Protein AF-0000000085013804 (afdb_homodimer)

Foldseek 3Di:
DFQFAAEEEDPAAVVQLVPPPDPVQSVFVVVVSNVCRGPVVVAAAADDDLLGQWGWHATDVRQKIWIWHQDPVRSHIYTYHMDGDDPPDCRHGVNVSSVVSVVVVVVD/DFQFAAEEEDPAAVVQLVPPPDPVQSVFVVVVRNVCRGPVVVAAAADDDLLGQWGWHATDVRQKIWIWHQDPVRSHIYTYHMDGADPPDCRHGVNVSSVVSVVVVVVD

Radius of gyration: 17.33 Å; Cα contacts (8 Å, |Δi|>4): 370; chains: 2; bounding box: 36×50×42 Å

Solvent-accessible surface area (backbone atoms only — not comparable to full-atom values): 11556 Å² total; per-residue (Å²): 127,81,64,76,31,47,62,35,29,31,63,60,16,50,53,37,47,67,65,49,78,52,63,67,56,43,51,45,45,52,54,54,55,59,55,42,25,55,53,47,85,77,44,58,43,77,41,61,79,91,47,49,80,25,29,38,31,72,31,68,91,65,46,26,37,42,32,29,32,75,40,71,93,68,44,29,35,39,32,55,33,39,33,43,69,36,88,93,40,78,74,8,36,65,51,47,50,47,53,49,54,52,48,56,58,64,73,96,126,82,64,75,31,46,60,35,28,30,63,62,16,52,51,38,48,66,65,49,76,53,64,66,59,45,51,45,43,53,53,55,54,59,56,42,26,55,52,47,88,78,44,58,42,79,41,60,79,92,45,49,78,25,30,37,32,72,31,68,92,63,45,27,36,41,31,30,31,75,40,72,93,68,43,29,36,40,31,56,35,38,31,44,67,36,90,94,40,77,76,9,36,66,50,47,49,46,53,50,55,51,47,54,58,65,71,95

Nearest PDB structures (foldseek):
  3g5o-assembly1_C  TM=9.171E-01  e=1.173E-05  Mycobacterium tuberculosis H37Rv
  4fxe-assembly1_E  TM=8.062E-01  e=1.203E-04  Escherichia coli K-12
  4fxi-assembly2_B  TM=7.558E-01  e=1.128E-04  Escherichia coli K-12
  5ja8-assembly4_G  TM=6.249E-01  e=2.296E-04  Vibrio cholerae O1 biovar El Tor str. N16961
  5ja8-assembly3_E  TM=5.999E-01  e=7.844E-04  Vibrio cholerae O1 biovar El Tor str. N16961

InterPro domains:
  IPR007712 Toxin-antitoxin system, RelE/ParE toxin family [PF05016] (7-85)
  IPR035093 Toxin-antitoxin system, RelE/ParE toxin domain superfamily [G3DSA:3.30.2310.20] (4-100)
  IPR035093 Toxin-antitoxin system, RelE/ParE toxin domain superfamily [SSF143011] (6-86)

Secondary structure (DSSP, 8-state):
--PBPEEEE-HHHHHHHHT---HHHHHHHHHHHHGGGB-GGGSSEE--GGGTT-EEEEETTTTEEEEEEEEGGGTEEEEEEEEE--TTSTT-HHHHHHHHHHHHHHH-/--PBPEEEE-HHHHHHHHT---HHHHHHHHHHHHGGGB-GGGSSEE--GGGTT-EEEEETTTTEEEEEEEEGGGTEEEEEEEEE--TTSTT-HHHHHHHHHHHHHHH-

Sequence (216 aa):
MSQVHRIEFTPKAVEMLEAVQDRRERELLLERIEALATDPELQGKALLGELRGHRSVRAVGQRYRIVYRVLRGEVLVLVIGVGRRQAGSKRDVYEQLERFCQVKFLRRMSQVHRIEFTPKAVEMLEAVQDRRERELLLERIEALATDPELQGKALLGELRGHRSVRAVGQRYRIVYRVLRGEVLVLVIGVGRRQAGSKRDVYEQLERFCQVKFLRR

Organism: Deinococcus geothermalis (strain DSM 11300 / CIP 105573 / AG-3a) (NCBI:txid319795)

Structure (mmCIF, N/CA/C/O backbone):
data_AF-0000000085013804-model_v1
#
loop_
_entity.id
_entity.type
_entity.pdbx_description
1 polymer 'Addiction module toxin, RelE/StbE family'
#
loop_
_atom_site.group_PDB
_atom_site.id
_atom_site.type_symbol
_atom_site.label_atom_id
_atom_site.label_alt_id
_atom_site.label_comp_id
_atom_site.label_asym_id
_atom_site.label_entity_id
_atom_site.label_seq_id
_atom_site.pdbx_PDB_ins_code
_atom_site.Cartn_x
_atom_site.Cartn_y
_atom_site.Cartn_z
_atom_site.occupancy
_atom_site.B_iso_or_equiv
_atom_site.auth_seq_id
_atom_site.auth_comp_id
_atom_site.auth_asym_id
_atom_site.auth_atom_id
_atom_site.pdbx_PDB_model_num
ATOM 1 N N . MET A 1 1 ? -14.82 -7.422 -22.297 1 49.59 1 MET A N 1
ATOM 2 C CA . MET A 1 1 ? -13.773 -6.422 -22.141 1 49.59 1 MET A CA 1
ATOM 3 C C . MET A 1 1 ? -13.203 -6.457 -20.719 1 49.59 1 MET A C 1
ATOM 5 O O . MET A 1 1 ? -13.945 -6.289 -19.75 1 49.59 1 MET A O 1
ATOM 9 N N . SER A 1 2 ? -12.078 -7.219 -20.516 1 66.19 2 SER A N 1
ATOM 10 C CA . SER A 1 2 ? -11.602 -7.531 -19.172 1 66.19 2 SER A CA 1
ATOM 11 C C . SER A 1 2 ? -11.375 -6.262 -18.359 1 66.19 2 SER A C 1
ATOM 13 O O . SER A 1 2 ? -10.844 -5.277 -18.859 1 66.19 2 SER A O 1
ATOM 15 N N . GLN A 1 3 ? -12.344 -5.938 -17.422 1 86.38 3 GLN A N 1
ATOM 16 C CA . GLN A 1 3 ? -12.32 -4.711 -16.625 1 86.38 3 GLN A CA 1
ATOM 17 C C . GLN A 1 3 ? -11 -4.574 -15.867 1 86.38 3 GLN A C 1
ATOM 19 O O . GLN A 1 3 ? -10.445 -5.566 -15.398 1 86.38 3 GLN A O 1
ATOM 24 N N . VAL A 1 4 ? -10.414 -3.4 -16.109 1 92.88 4 VAL A N 1
ATOM 25 C CA . VAL A 1 4 ? -9.172 -3.123 -15.383 1 92.88 4 VAL A CA 1
ATOM 26 C C . VAL A 1 4 ? -9.484 -2.805 -13.922 1 92.88 4 VAL A C 1
ATOM 28 O O . VAL A 1 4 ? -10.273 -1.902 -13.633 1 92.88 4 VAL A O 1
ATOM 31 N N . HIS A 1 5 ? -8.898 -3.611 -13.008 1 97.12 5 HIS A N 1
ATOM 32 C CA . HIS A 1 5 ? -9.117 -3.439 -11.578 1 97.12 5 HIS A CA 1
ATOM 33 C C . HIS A 1 5 ? -8.148 -2.424 -10.992 1 97.12 5 HIS A C 1
ATOM 35 O O . HIS A 1 5 ? -6.98 -2.365 -11.391 1 97.12 5 HIS A O 1
ATOM 41 N N . ARG A 1 6 ? -8.625 -1.611 -9.969 1 96.06 6 ARG A N 1
ATOM 42 C CA . ARG A 1 6 ? -7.719 -0.834 -9.125 1 96.06 6 ARG A CA 1
ATOM 43 C C . ARG A 1 6 ? -6.93 -1.741 -8.188 1 96.06 6 ARG A C 1
ATOM 45 O O . ARG A 1 6 ? -7.395 -2.826 -7.828 1 96.06 6 ARG A O 1
ATOM 52 N N . ILE A 1 7 ? -5.746 -1.236 -7.844 1 98 7 ILE A N 1
ATOM 53 C CA . ILE A 1 7 ? -4.91 -1.973 -6.902 1 98 7 ILE A CA 1
ATOM 54 C C . ILE A 1 7 ? -4.711 -1.145 -5.633 1 98 7 ILE A C 1
ATOM 56 O O . ILE A 1 7 ? -4.43 0.054 -5.707 1 98 7 ILE A O 1
ATOM 60 N N . GLU A 1 8 ? -4.926 -1.731 -4.473 1 98 8 GLU A N 1
ATOM 61 C CA . GLU A 1 8 ? -4.645 -1.121 -3.176 1 98 8 GLU A CA 1
ATOM 62 C C . GLU A 1 8 ? -3.926 -2.098 -2.25 1 98 8 GLU A C 1
ATOM 64 O O . GLU A 1 8 ? -3.9 -3.303 -2.51 1 98 8 GLU A O 1
ATOM 69 N N . PHE A 1 9 ? -3.275 -1.511 -1.262 1 98.25 9 PHE A N 1
ATOM 70 C CA . PHE A 1 9 ? -2.482 -2.303 -0.329 1 98.25 9 PHE A CA 1
ATOM 71 C C . PHE A 1 9 ? -2.965 -2.098 1.102 1 98.25 9 PHE A C 1
ATOM 73 O O . PHE A 1 9 ? -3.295 -0.978 1.497 1 98.25 9 PHE A O 1
ATOM 80 N N . THR A 1 10 ? -3.01 -3.197 1.871 1 97.12 10 THR A N 1
ATOM 81 C CA . THR A 1 10 ? -3.191 -3.068 3.312 1 97.12 10 THR A CA 1
ATOM 82 C C . THR A 1 10 ? -1.895 -2.629 3.984 1 97.12 10 THR A C 1
ATOM 84 O O . THR A 1 10 ? -0.814 -2.762 3.406 1 97.12 10 THR A O 1
ATOM 87 N N . PRO A 1 11 ? -2.031 -2.102 5.23 1 95.38 11 PRO A N 1
ATOM 88 C CA . PRO A 1 11 ? -0.815 -1.752 5.969 1 95.38 11 PRO A CA 1
ATOM 89 C C . PRO A 1 11 ? 0.128 -2.939 6.148 1 95.38 11 PRO A C 1
ATOM 91 O O . PRO A 1 11 ? 1.346 -2.789 6.027 1 95.38 11 PRO A O 1
ATOM 94 N N . LYS A 1 12 ? -0.423 -4.098 6.367 1 95.38 12 LYS A N 1
ATOM 95 C CA . LYS A 1 12 ? 0.393 -5.297 6.531 1 95.38 12 LYS A CA 1
ATOM 96 C C . LYS A 1 12 ? 1.165 -5.617 5.254 1 95.38 12 LYS A C 1
ATOM 98 O O . LYS A 1 12 ? 2.348 -5.961 5.309 1 95.38 12 LYS A O 1
ATOM 103 N N . ALA A 1 13 ? 0.493 -5.5 4.145 1 97.75 13 ALA A N 1
ATOM 104 C CA . ALA A 1 13 ? 1.156 -5.746 2.867 1 97.75 13 ALA A CA 1
ATOM 105 C C . ALA A 1 13 ? 2.322 -4.785 2.66 1 97.75 13 ALA A C 1
ATOM 107 O O . ALA A 1 13 ? 3.383 -5.18 2.17 1 97.75 13 ALA A O 1
ATOM 108 N N . VAL A 1 14 ? 2.119 -3.529 3.018 1 96.56 14 VAL A N 1
ATOM 109 C CA . VAL A 1 14 ? 3.158 -2.516 2.871 1 96.56 14 VAL A CA 1
ATOM 110 C C . VAL A 1 14 ? 4.34 -2.85 3.779 1 96.56 14 VAL A C 1
ATOM 112 O O . VAL A 1 14 ? 5.496 -2.787 3.354 1 96.56 14 VAL A O 1
ATOM 115 N N . GLU A 1 15 ? 4.043 -3.24 4.973 1 94.12 15 GLU A N 1
ATOM 116 C CA . GLU A 1 15 ? 5.078 -3.65 5.922 1 94.12 15 GLU A CA 1
ATOM 117 C C . GLU A 1 15 ? 5.898 -4.816 5.371 1 94.12 15 GLU A C 1
ATOM 119 O O . GLU A 1 15 ? 7.129 -4.797 5.434 1 94.12 15 GLU A O 1
ATOM 124 N N . MET A 1 16 ? 5.207 -5.793 4.898 1 95.88 16 MET A N 1
ATOM 125 C CA . MET A 1 16 ? 5.859 -6.984 4.367 1 95.88 16 MET A CA 1
ATOM 126 C C . MET A 1 16 ? 6.707 -6.645 3.145 1 95.88 16 MET A C 1
ATOM 128 O O . MET A 1 16 ? 7.801 -7.184 2.975 1 95.88 16 MET A O 1
ATOM 132 N N . LEU A 1 17 ? 6.188 -5.75 2.312 1 95.81 17 LEU A N 1
ATOM 133 C CA . LEU A 1 17 ? 6.926 -5.324 1.13 1 95.81 17 LEU A CA 1
ATOM 134 C C . LEU A 1 17 ? 8.195 -4.582 1.523 1 95.81 17 LEU A C 1
ATOM 136 O O . LEU A 1 17 ? 9.258 -4.801 0.934 1 95.81 17 LEU A O 1
ATOM 140 N N . GLU A 1 18 ? 8.102 -3.766 2.529 1 90.31 18 GLU A N 1
ATOM 141 C CA . GLU A 1 18 ? 9.234 -2.99 3.02 1 90.31 18 GLU A CA 1
ATOM 142 C C . GLU A 1 18 ? 10.312 -3.898 3.609 1 90.31 18 GLU A C 1
ATOM 144 O O . GLU A 1 18 ? 11.492 -3.551 3.609 1 90.31 18 GLU A O 1
ATOM 149 N N . ALA A 1 19 ? 9.883 -5.039 4.031 1 92.19 19 ALA A N 1
ATOM 150 C CA . ALA A 1 19 ? 10.812 -5.977 4.664 1 92.19 19 ALA A CA 1
ATOM 151 C C . ALA A 1 19 ? 11.688 -6.664 3.623 1 92.19 19 ALA A C 1
ATOM 153 O O . ALA A 1 19 ? 12.711 -7.27 3.963 1 92.19 19 ALA A O 1
ATOM 154 N N . VAL A 1 20 ? 11.305 -6.578 2.396 1 93.56 20 VAL A N 1
ATOM 155 C CA . VAL A 1 20 ? 12.133 -7.105 1.315 1 93.56 20 VAL A CA 1
ATOM 156 C C . VAL A 1 20 ? 13.305 -6.16 1.055 1 93.56 20 VAL A C 1
ATOM 158 O O . VAL A 1 20 ? 13.117 -5.066 0.511 1 93.56 20 VAL A O 1
ATOM 161 N N . GLN A 1 21 ? 14.477 -6.555 1.305 1 89.5 21 GLN A N 1
ATOM 162 C CA . GLN A 1 21 ? 15.648 -5.688 1.318 1 89.5 21 GLN A CA 1
ATOM 163 C C . GLN A 1 21 ? 16.219 -5.496 -0.089 1 89.5 21 GLN A C 1
ATOM 165 O O . GLN A 1 21 ? 16.766 -4.441 -0.407 1 89.5 21 GLN A O 1
ATOM 170 N N . ASP A 1 22 ? 16.078 -6.543 -0.868 1 93.56 22 ASP A N 1
ATOM 171 C CA . ASP A 1 22 ? 16.609 -6.473 -2.223 1 93.56 22 ASP A CA 1
ATOM 172 C C . ASP A 1 22 ? 15.75 -5.59 -3.113 1 93.56 22 ASP A C 1
ATOM 174 O O . ASP A 1 22 ? 14.578 -5.895 -3.352 1 93.56 22 ASP A O 1
ATOM 178 N N . ARG A 1 23 ? 16.297 -4.516 -3.604 1 90.56 23 ARG A N 1
ATOM 179 C CA . ARG A 1 23 ? 15.57 -3.525 -4.395 1 90.56 23 ARG A CA 1
ATOM 180 C C . ARG A 1 23 ? 15.008 -4.148 -5.668 1 90.56 23 ARG A C 1
ATOM 182 O O . ARG A 1 23 ? 13.875 -3.857 -6.062 1 90.56 23 ARG A O 1
ATOM 189 N N . ARG A 1 24 ? 15.781 -4.91 -6.289 1 94.5 24 ARG A N 1
ATOM 190 C CA . ARG A 1 24 ? 15.344 -5.547 -7.523 1 94.5 24 ARG A CA 1
ATOM 191 C C . ARG A 1 24 ? 14.164 -6.477 -7.27 1 94.5 24 ARG A C 1
ATOM 193 O O . ARG A 1 24 ? 13.211 -6.504 -8.055 1 94.5 24 ARG A O 1
ATOM 200 N N . GLU A 1 25 ? 14.227 -7.223 -6.254 1 96.62 25 GLU A N 1
ATOM 201 C CA . GLU A 1 25 ? 13.117 -8.109 -5.902 1 96.62 25 GLU A CA 1
ATOM 202 C C . GLU A 1 25 ? 11.852 -7.312 -5.621 1 96.62 25 GLU A C 1
ATOM 204 O O . GLU A 1 25 ? 10.758 -7.707 -6.035 1 96.62 25 GLU A O 1
ATOM 209 N N . ARG A 1 26 ? 11.992 -6.207 -4.938 1 94.81 26 ARG A N 1
ATOM 210 C CA . ARG A 1 26 ? 10.844 -5.352 -4.652 1 94.81 26 ARG A CA 1
ATOM 211 C C . ARG A 1 26 ? 10.227 -4.816 -5.938 1 94.81 26 ARG A C 1
ATOM 213 O O . ARG A 1 26 ? 9 -4.797 -6.082 1 94.81 26 ARG A O 1
ATOM 220 N N . GLU A 1 27 ? 11.07 -4.438 -6.816 1 93.94 27 GLU A N 1
ATOM 221 C CA . GLU A 1 27 ? 10.594 -3.922 -8.094 1 93.94 27 GLU A CA 1
ATOM 222 C C . GLU A 1 27 ? 9.828 -4.988 -8.875 1 93.94 27 GLU A C 1
ATOM 224 O O . GLU A 1 27 ? 8.766 -4.707 -9.438 1 93.94 27 GLU A O 1
ATOM 229 N N . LEU A 1 28 ? 10.352 -6.145 -8.883 1 96.56 28 LEU A N 1
ATOM 230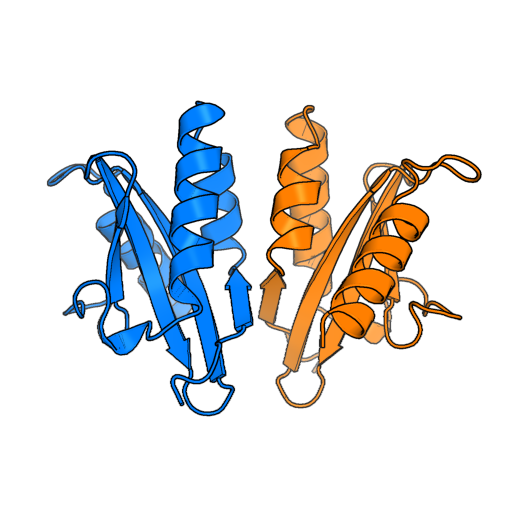 C CA . LEU A 1 28 ? 9.703 -7.254 -9.57 1 96.56 28 LEU A CA 1
ATOM 231 C C . LEU A 1 28 ? 8.367 -7.598 -8.906 1 96.56 28 LEU A C 1
ATOM 233 O O . LEU A 1 28 ? 7.41 -7.961 -9.594 1 96.56 28 LEU A O 1
ATOM 237 N N . LEU A 1 29 ? 8.344 -7.477 -7.594 1 97.69 29 LEU A N 1
ATOM 238 C CA . LEU A 1 29 ? 7.098 -7.695 -6.867 1 97.69 29 LEU A CA 1
ATOM 239 C C . LEU A 1 29 ? 6.047 -6.668 -7.273 1 97.69 29 LEU A C 1
ATOM 241 O O . LEU A 1 29 ? 4.902 -7.027 -7.566 1 97.69 29 LEU A O 1
ATOM 245 N N . LEU A 1 30 ? 6.434 -5.441 -7.31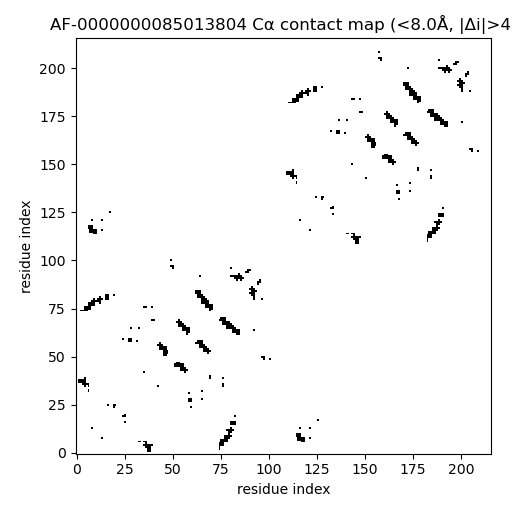2 1 96.38 30 LEU A N 1
ATOM 246 C CA . LEU A 1 30 ? 5.508 -4.367 -7.656 1 96.38 30 LEU A CA 1
ATOM 247 C C . LEU A 1 30 ? 5.012 -4.52 -9.094 1 96.38 30 LEU A C 1
ATOM 249 O O . LEU A 1 30 ? 3.826 -4.309 -9.367 1 96.38 30 LEU A O 1
ATOM 253 N N . GLU A 1 31 ? 5.895 -4.914 -9.984 1 96.81 31 GLU A N 1
ATOM 254 C CA . GLU A 1 31 ? 5.5 -5.172 -11.367 1 96.81 31 GLU A CA 1
ATOM 255 C C . GLU A 1 31 ? 4.469 -6.293 -11.453 1 96.81 31 GLU A C 1
ATOM 257 O O . GLU A 1 31 ? 3.475 -6.18 -12.172 1 96.81 31 GLU A O 1
ATOM 262 N N . ARG A 1 32 ? 4.73 -7.305 -10.727 1 98.06 32 ARG A N 1
ATOM 263 C CA . ARG A 1 32 ? 3.818 -8.445 -10.727 1 98.06 32 ARG A CA 1
ATOM 264 C C . ARG A 1 32 ? 2.465 -8.062 -10.141 1 98.06 32 ARG A C 1
ATOM 266 O O . ARG A 1 32 ? 1.427 -8.555 -10.586 1 98.06 32 ARG A O 1
ATOM 273 N N . ILE A 1 33 ? 2.471 -7.238 -9.117 1 98.44 33 ILE A N 1
ATOM 274 C CA . ILE A 1 33 ? 1.238 -6.766 -8.5 1 98.44 33 ILE A CA 1
ATOM 275 C C . ILE A 1 33 ? 0.439 -5.938 -9.5 1 98.44 33 ILE A C 1
ATOM 277 O O . ILE A 1 33 ? -0.779 -6.094 -9.617 1 98.44 33 ILE A O 1
ATOM 281 N N . GLU A 1 34 ? 1.103 -5.105 -10.242 1 96.81 34 GLU A N 1
ATOM 282 C CA . GLU A 1 34 ? 0.434 -4.285 -11.25 1 96.81 34 GLU A CA 1
ATOM 283 C C . GLU A 1 34 ? -0.245 -5.152 -12.305 1 96.81 34 GLU A C 1
ATOM 285 O O . GLU A 1 34 ? -1.305 -4.793 -12.828 1 96.81 34 GLU A O 1
ATOM 290 N N . ALA A 1 35 ? 0.294 -6.266 -12.578 1 97.69 35 ALA A N 1
ATOM 291 C CA . ALA A 1 35 ? -0.233 -7.18 -13.586 1 97.69 35 ALA A CA 1
ATOM 292 C C . ALA A 1 35 ? -1.54 -7.816 -13.125 1 97.69 35 ALA A C 1
ATOM 294 O O . ALA A 1 35 ? -2.273 -8.398 -13.922 1 97.69 35 ALA A O 1
ATOM 295 N N . LEU A 1 36 ? -1.832 -7.715 -11.852 1 98 36 LEU A N 1
ATOM 296 C CA . LEU A 1 36 ? -3.061 -8.289 -11.32 1 98 36 LEU A CA 1
ATOM 297 C C . LEU A 1 36 ? -4.27 -7.441 -11.703 1 98 36 LEU A C 1
ATOM 299 O O . LEU A 1 36 ? -5.414 -7.863 -11.516 1 98 36 LEU A O 1
ATOM 303 N N . ALA A 1 37 ? -3.984 -6.258 -12.234 1 97.62 37 ALA A N 1
ATOM 304 C CA . ALA A 1 37 ? -5.078 -5.355 -12.594 1 97.62 37 ALA A CA 1
ATOM 305 C C . ALA A 1 37 ? -5.965 -5.969 -13.672 1 97.62 37 ALA A C 1
ATOM 307 O O . ALA A 1 37 ? -7.152 -5.648 -13.758 1 97.62 37 ALA A O 1
ATOM 308 N N . THR A 1 38 ? -5.395 -6.867 -14.414 1 96.88 38 THR A N 1
ATOM 309 C CA . THR A 1 38 ? -6.133 -7.48 -15.508 1 96.88 38 THR A CA 1
ATOM 310 C C . THR A 1 38 ? -6.461 -8.938 -15.195 1 96.88 38 THR A C 1
ATOM 312 O O . THR A 1 38 ? -5.555 -9.758 -15.008 1 96.88 38 THR A O 1
ATOM 315 N N . ASP A 1 39 ? -7.746 -9.258 -15.07 1 96.5 39 ASP A N 1
ATOM 316 C CA . ASP A 1 39 ? -8.266 -10.602 -14.859 1 96.5 39 ASP A CA 1
ATOM 317 C C . ASP A 1 39 ? -7.641 -11.25 -13.633 1 96.5 39 ASP A C 1
ATOM 319 O O . ASP A 1 39 ? -7.113 -12.367 -13.703 1 96.5 39 ASP A O 1
ATOM 323 N N . PRO A 1 40 ? -7.719 -10.555 -12.523 1 97.75 40 PRO A N 1
ATOM 324 C CA . PRO A 1 40 ? -7.07 -11.078 -11.312 1 97.75 40 PRO A CA 1
ATOM 325 C C . PRO A 1 40 ? -7.613 -12.438 -10.891 1 97.75 40 PRO A C 1
ATOM 327 O O . PRO A 1 40 ? -6.895 -13.227 -10.266 1 97.75 40 PRO A O 1
ATOM 330 N N . GLU A 1 41 ? -8.836 -12.773 -11.273 1 96.31 41 GLU A N 1
ATOM 331 C CA . GLU A 1 41 ? -9.445 -14.039 -10.875 1 96.31 41 GLU A CA 1
ATOM 332 C C . GLU A 1 41 ? -8.867 -15.211 -11.664 1 96.31 41 GLU A C 1
ATOM 334 O O . GLU A 1 41 ? -9.008 -16.359 -11.258 1 96.31 41 GLU A O 1
ATOM 339 N N . LEU A 1 42 ? -8.305 -14.812 -12.734 1 96.69 42 LEU A N 1
ATOM 340 C CA . LEU A 1 42 ? -7.727 -15.859 -13.578 1 96.69 42 LEU A CA 1
ATOM 341 C C . LEU A 1 42 ? -6.246 -16.047 -13.258 1 96.69 42 LEU A C 1
ATOM 343 O O . LEU A 1 42 ? -5.582 -16.891 -13.859 1 96.69 42 LEU A O 1
ATOM 347 N N . GLN A 1 43 ? -5.793 -15.258 -12.391 1 97.5 43 GLN A N 1
ATOM 348 C CA . GLN A 1 43 ? -4.391 -15.344 -11.992 1 97.5 43 GLN A CA 1
ATOM 349 C C . GLN A 1 43 ? -4.254 -15.984 -10.609 1 97.5 43 GLN A C 1
ATOM 351 O O . GLN A 1 43 ? -5.156 -15.883 -9.781 1 97.5 43 GLN A O 1
ATOM 356 N N . GLY A 1 44 ? -3.203 -16.578 -10.445 1 97.12 44 GLY A N 1
ATOM 357 C CA . GLY A 1 44 ? -2.928 -17.156 -9.141 1 97.12 44 GLY A CA 1
ATOM 358 C C . GLY A 1 44 ? -3.857 -18.312 -8.789 1 97.12 44 GLY A C 1
ATOM 359 O O . GLY A 1 44 ? -4.473 -18.906 -9.672 1 97.12 44 GLY A O 1
ATOM 360 N N . LYS A 1 45 ? -3.846 -18.656 -7.535 1 97.75 45 LYS A N 1
ATOM 361 C CA . LYS A 1 45 ? -4.66 -19.766 -7.027 1 97.75 45 LYS A CA 1
ATOM 362 C C . LYS A 1 45 ? -5.449 -19.344 -5.793 1 97.75 45 LYS A C 1
ATOM 364 O O . LYS A 1 45 ? -4.945 -18.594 -4.953 1 97.75 45 LYS A O 1
ATOM 369 N N . ALA A 1 46 ? -6.66 -19.844 -5.691 1 97.88 46 ALA A N 1
ATOM 370 C CA . ALA A 1 46 ? -7.461 -19.594 -4.496 1 97.88 46 ALA A CA 1
ATOM 371 C C . ALA A 1 46 ? -6.875 -20.312 -3.283 1 97.88 46 ALA A C 1
ATOM 373 O O . ALA A 1 46 ? -6.441 -21.453 -3.383 1 97.88 46 ALA A O 1
ATOM 374 N N . LEU A 1 47 ? -6.855 -19.594 -2.17 1 97.06 47 LEU A N 1
ATOM 375 C CA . LEU A 1 47 ? -6.328 -20.172 -0.94 1 97.06 47 LEU A CA 1
ATOM 376 C C . LEU A 1 47 ? -7.445 -20.781 -0.104 1 97.06 47 LEU A C 1
ATOM 378 O O . LEU A 1 47 ? -8.625 -20.547 -0.373 1 97.06 47 LEU A O 1
ATOM 382 N N . LEU A 1 48 ? -7.004 -21.594 0.791 1 95 48 LEU A N 1
ATOM 383 C CA . LEU A 1 48 ? -7.953 -22.312 1.642 1 95 48 LEU A CA 1
ATOM 384 C C . LEU A 1 48 ? -7.684 -22.016 3.115 1 95 48 LEU A C 1
ATOM 386 O O . LEU A 1 48 ? -6.828 -21.203 3.443 1 95 48 LEU A O 1
ATOM 390 N N . GLY A 1 49 ? -8.555 -22.609 3.988 1 93.06 49 GLY A N 1
ATOM 391 C CA . GLY A 1 49 ? -8.328 -22.453 5.418 1 93.06 49 GLY A CA 1
ATOM 392 C C . GLY A 1 49 ? -8.57 -21.031 5.902 1 93.06 49 GLY A C 1
ATOM 393 O O . GLY A 1 49 ? -9.57 -20.422 5.551 1 93.06 49 GLY A O 1
ATOM 394 N N . GLU A 1 50 ? -7.559 -20.484 6.715 1 92.06 50 GLU A N 1
ATOM 395 C CA . GLU A 1 50 ? -7.691 -19.172 7.316 1 92.06 50 GLU A CA 1
ATOM 396 C C . GLU A 1 50 ? -7.598 -18.062 6.258 1 92.06 50 GLU A C 1
ATOM 398 O O . GLU A 1 50 ? -8.016 -16.938 6.496 1 92.06 50 GLU A O 1
ATOM 403 N N . LEU A 1 51 ? -7.094 -18.453 5.133 1 95.25 51 LEU A N 1
ATOM 404 C CA . LEU A 1 51 ? -6.898 -17.469 4.078 1 95.25 51 LEU A CA 1
ATOM 405 C C . LEU A 1 51 ? -7.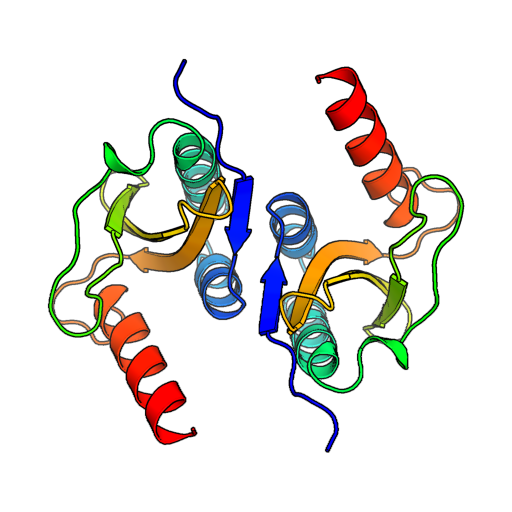918 -17.656 2.959 1 95.25 51 LEU A C 1
ATOM 407 O O . LEU A 1 51 ? -7.758 -17.125 1.865 1 95.25 51 LEU A O 1
ATOM 411 N N . ARG A 1 52 ? -8.984 -18.359 3.312 1 95.44 52 ARG A N 1
ATOM 412 C CA . ARG A 1 52 ? -10.062 -18.531 2.344 1 95.44 52 ARG A CA 1
ATOM 413 C C . ARG A 1 52 ? -10.594 -17.188 1.866 1 95.44 52 ARG A C 1
ATOM 415 O O . ARG A 1 52 ? -10.766 -16.266 2.664 1 95.44 52 ARG A O 1
ATOM 422 N N . GLY A 1 53 ? -10.883 -17.125 0.579 1 95.31 53 GLY A N 1
ATOM 423 C CA . GLY A 1 53 ? -11.344 -15.867 0.021 1 95.31 53 GLY A CA 1
ATOM 424 C C . GLY A 1 53 ? -10.234 -15.039 -0.593 1 95.31 53 GLY A C 1
ATOM 425 O O . GLY A 1 53 ? -10.492 -14.047 -1.27 1 95.31 53 GLY A O 1
ATOM 426 N N . HIS A 1 54 ? -9.047 -15.492 -0.291 1 98 54 HIS A N 1
ATOM 427 C CA . HIS A 1 54 ? -7.879 -14.844 -0.885 1 98 54 HIS A CA 1
ATOM 428 C C . HIS A 1 54 ? -7.242 -15.727 -1.952 1 98 54 HIS A C 1
ATOM 430 O O . HIS A 1 54 ? -7.582 -16.906 -2.072 1 98 54 HIS A O 1
ATOM 436 N N . ARG A 1 55 ? -6.504 -15.109 -2.781 1 98.56 55 ARG A N 1
ATOM 437 C CA . ARG A 1 55 ? -5.715 -15.789 -3.805 1 98.56 55 ARG A CA 1
ATOM 438 C C . ARG A 1 55 ? -4.227 -15.516 -3.617 1 98.56 55 ARG A C 1
ATOM 440 O O . ARG A 1 55 ? -3.844 -14.578 -2.914 1 98.56 55 ARG A O 1
ATOM 447 N N . SER A 1 56 ? -3.42 -16.344 -4.262 1 98.56 56 SER A N 1
ATOM 448 C CA . SER A 1 56 ? -1.972 -16.172 -4.211 1 98.56 56 SER A CA 1
ATOM 449 C C . SER A 1 56 ? -1.344 -16.391 -5.582 1 98.56 56 SER A C 1
ATOM 451 O O . SER A 1 56 ? -1.743 -17.297 -6.316 1 98.56 56 SER A O 1
ATOM 453 N N . VAL A 1 57 ? -0.417 -15.562 -5.934 1 98.69 57 VAL A N 1
ATOM 454 C CA . VAL A 1 57 ? 0.295 -15.711 -7.195 1 98.69 57 VAL A CA 1
ATOM 455 C C . VAL A 1 57 ? 1.802 -15.711 -6.945 1 98.69 57 VAL A C 1
ATOM 457 O O . VAL A 1 57 ? 2.285 -15.047 -6.027 1 98.69 57 VAL A O 1
ATOM 460 N N . ARG A 1 58 ? 2.492 -16.469 -7.703 1 98.44 58 ARG A N 1
ATOM 461 C CA . ARG A 1 58 ? 3.947 -16.531 -7.629 1 98.44 58 ARG A CA 1
ATOM 462 C C . ARG A 1 58 ? 4.586 -15.281 -8.227 1 98.44 58 ARG A C 1
ATOM 464 O O . ARG A 1 58 ? 4.039 -14.68 -9.156 1 98.44 58 ARG A O 1
ATOM 471 N N . ALA A 1 59 ? 5.711 -14.945 -7.656 1 98.12 59 ALA A N 1
ATOM 472 C CA . ALA A 1 59 ? 6.477 -13.805 -8.156 1 98.12 59 ALA A CA 1
ATOM 473 C C . ALA A 1 59 ? 7.973 -14.008 -7.934 1 98.12 59 ALA A C 1
ATOM 475 O O . ALA A 1 59 ? 8.375 -14.859 -7.145 1 98.12 59 ALA A O 1
ATOM 476 N N . VAL A 1 60 ? 8.688 -13.242 -8.68 1 97.56 60 VAL A N 1
ATOM 477 C CA . VAL A 1 60 ? 10.148 -13.211 -8.562 1 97.56 60 VAL A CA 1
ATOM 478 C C . VAL A 1 60 ? 10.703 -14.617 -8.734 1 97.56 60 VAL A C 1
ATOM 480 O O . VAL A 1 60 ? 11.344 -15.148 -7.82 1 97.56 60 VAL A O 1
ATOM 483 N N . GLY A 1 61 ? 10.508 -15.188 -9.797 1 95.5 61 GLY A N 1
ATOM 484 C CA . GLY A 1 61 ? 11 -16.531 -10.078 1 95.5 61 GLY A CA 1
ATOM 485 C C . GLY A 1 61 ? 10.406 -17.594 -9.18 1 95.5 61 GLY A C 1
ATOM 486 O O . GLY A 1 61 ? 11.094 -18.516 -8.758 1 95.5 61 GLY A O 1
ATOM 487 N N . GLN A 1 62 ? 9.281 -17.406 -8.672 1 96.38 62 GLN A N 1
ATOM 488 C CA . GLN A 1 62 ? 8.477 -18.344 -7.891 1 96.38 62 GLN A CA 1
ATOM 489 C C . GLN A 1 62 ? 8.93 -18.391 -6.434 1 96.38 62 GLN A C 1
ATOM 491 O O . GLN A 1 62 ? 8.453 -19.203 -5.648 1 96.38 62 GLN A O 1
ATOM 496 N N . ARG A 1 63 ? 9.805 -17.469 -6.047 1 97.19 63 ARG A N 1
ATOM 497 C CA . ARG A 1 63 ? 10.336 -17.469 -4.688 1 97.19 63 ARG A CA 1
ATOM 498 C C . ARG A 1 63 ? 9.406 -16.734 -3.736 1 97.19 63 ARG A C 1
ATOM 500 O O . ARG A 1 63 ? 9.469 -16.922 -2.521 1 97.19 63 ARG A O 1
ATOM 507 N N . TYR A 1 64 ? 8.664 -15.891 -4.27 1 98.44 64 TYR A N 1
ATOM 508 C CA . TYR A 1 64 ? 7.758 -15.07 -3.471 1 98.44 64 TYR A CA 1
ATOM 509 C C . TYR A 1 64 ? 6.305 -15.414 -3.773 1 98.44 64 TYR A C 1
ATOM 511 O O . TYR A 1 64 ? 6.004 -16 -4.812 1 98.44 64 TYR A O 1
ATOM 519 N N . ARG A 1 65 ? 5.426 -15.008 -2.811 1 98.62 65 ARG A N 1
ATOM 520 C CA . ARG A 1 65 ? 3.98 -15.023 -3.023 1 98.62 65 ARG A CA 1
ATOM 521 C C . ARG A 1 65 ? 3.375 -13.648 -2.762 1 98.62 65 ARG A C 1
ATOM 523 O O . ARG A 1 65 ? 3.773 -12.961 -1.82 1 98.62 65 ARG A O 1
ATOM 530 N N . ILE A 1 66 ? 2.469 -13.312 -3.602 1 98.81 66 ILE A N 1
ATOM 531 C CA . ILE A 1 66 ? 1.586 -12.172 -3.396 1 98.81 66 ILE A CA 1
ATOM 532 C C . ILE A 1 66 ? 0.185 -12.664 -3.033 1 98.81 66 ILE A C 1
ATOM 534 O O . ILE A 1 66 ? -0.424 -13.43 -3.781 1 98.81 66 ILE A O 1
ATOM 538 N N . VAL A 1 67 ? -0.287 -12.273 -1.886 1 98.75 67 VAL A N 1
ATOM 539 C CA . VAL A 1 67 ? -1.612 -12.68 -1.427 1 98.75 67 VAL A CA 1
ATOM 540 C C . VAL A 1 67 ? -2.58 -11.508 -1.539 1 98.75 67 VAL A C 1
ATOM 542 O O . VAL A 1 67 ? -2.287 -10.406 -1.064 1 98.75 67 VAL A O 1
ATOM 545 N N . TYR A 1 68 ? -3.703 -11.773 -2.217 1 98.69 68 TYR A N 1
ATOM 546 C CA . TYR A 1 68 ? -4.621 -10.68 -2.514 1 98.69 68 TYR A CA 1
ATOM 547 C C . TYR A 1 68 ? -6.066 -11.172 -2.529 1 98.69 68 TYR A C 1
ATOM 549 O O . TYR A 1 68 ? -6.316 -12.375 -2.555 1 98.69 68 TYR A O 1
ATOM 557 N N . ARG A 1 69 ? -6.938 -10.211 -2.48 1 98.06 69 ARG A N 1
ATOM 558 C CA . ARG A 1 69 ? -8.367 -10.453 -2.627 1 98.06 69 ARG A CA 1
ATOM 559 C C . ARG A 1 69 ? -8.953 -9.602 -3.748 1 98.06 69 ARG A C 1
ATOM 561 O O . ARG A 1 69 ? -8.531 -8.461 -3.959 1 98.06 69 ARG A O 1
ATOM 568 N N . VAL A 1 70 ? -9.922 -10.227 -4.457 1 97.56 70 VAL A N 1
ATOM 569 C CA . VAL A 1 70 ? -10.633 -9.484 -5.5 1 97.56 70 VAL A CA 1
ATOM 570 C C . VAL A 1 70 ? -11.992 -9.031 -4.977 1 97.56 70 VAL A C 1
ATOM 572 O O . VAL A 1 70 ? -12.836 -9.852 -4.621 1 97.56 70 VAL A O 1
ATOM 575 N N . LEU A 1 71 ? -12.125 -7.738 -4.828 1 95.75 71 LEU A N 1
ATOM 576 C CA . LEU A 1 71 ? -13.406 -7.164 -4.438 1 95.75 71 LEU A CA 1
ATOM 577 C C . LEU A 1 71 ? -14.219 -6.762 -5.668 1 95.75 71 LEU A C 1
ATOM 579 O O . LEU A 1 71 ? -14.055 -5.66 -6.191 1 95.75 71 LEU A O 1
ATOM 583 N N . ARG A 1 72 ? -15.078 -7.645 -6.074 1 92.81 72 ARG A N 1
ATOM 584 C CA . ARG A 1 72 ? -15.812 -7.492 -7.328 1 92.81 72 ARG A CA 1
ATOM 585 C C . ARG A 1 72 ? -16.688 -6.238 -7.309 1 92.81 72 ARG A C 1
ATOM 587 O O . ARG A 1 72 ? -16.734 -5.5 -8.297 1 92.81 72 ARG A O 1
ATOM 594 N N . GLY A 1 73 ? -17.281 -6.016 -6.152 1 91.38 73 GLY A N 1
ATOM 595 C CA . GLY A 1 73 ? -18.172 -4.871 -6.035 1 91.38 73 GLY A CA 1
ATOM 596 C C . GLY A 1 73 ? -17.469 -3.547 -6.27 1 91.38 73 GLY A C 1
ATOM 597 O O . GLY A 1 73 ? -18.109 -2.561 -6.645 1 91.38 73 GLY A O 1
ATOM 598 N N . GLU A 1 74 ? -16.219 -3.49 -6.125 1 91.88 74 GLU A N 1
ATOM 599 C CA . GLU A 1 74 ? -15.445 -2.256 -6.234 1 91.88 74 GLU A CA 1
ATOM 600 C C . GLU A 1 74 ? -14.445 -2.328 -7.391 1 91.88 74 GLU A C 1
ATOM 602 O O . GLU A 1 74 ? -13.711 -1.374 -7.641 1 91.88 74 GLU A O 1
ATOM 607 N N . VAL A 1 75 ? -14.516 -3.41 -8.125 1 95.12 75 VAL A N 1
ATOM 608 C CA . VAL A 1 75 ? -13.516 -3.648 -9.164 1 95.12 75 VAL A CA 1
ATOM 609 C C . VAL A 1 75 ? -12.125 -3.334 -8.625 1 95.12 75 VAL A C 1
ATOM 611 O O . VAL A 1 75 ? -11.398 -2.51 -9.195 1 95.12 75 VAL A O 1
ATOM 614 N N . LEU A 1 76 ? -11.742 -4.016 -7.531 1 97.06 76 LEU A N 1
ATOM 615 C CA . LEU A 1 76 ? -10.539 -3.701 -6.766 1 97.06 76 LEU A CA 1
ATOM 616 C C . LEU A 1 76 ? -9.773 -4.973 -6.414 1 97.06 76 LEU A C 1
ATOM 618 O O . LEU A 1 76 ? -10.375 -5.977 -6.027 1 97.06 76 LEU A O 1
ATOM 622 N N . VAL A 1 77 ? -8.477 -4.91 -6.648 1 98.31 77 VAL A N 1
ATOM 623 C CA . VAL A 1 77 ? -7.562 -5.902 -6.09 1 98.31 77 VAL A CA 1
ATOM 624 C C . VAL A 1 77 ? -6.926 -5.355 -4.816 1 98.31 77 VAL A C 1
ATOM 626 O O . VAL A 1 77 ? -6.254 -4.324 -4.848 1 98.31 77 VAL A O 1
ATOM 629 N N . LEU A 1 78 ? -7.16 -5.996 -3.717 1 98.5 78 LEU A N 1
ATOM 630 C CA . LEU A 1 78 ? -6.566 -5.613 -2.441 1 98.5 78 LEU A CA 1
ATOM 631 C C . LEU A 1 78 ? -5.453 -6.578 -2.051 1 98.5 78 LEU A C 1
ATOM 633 O O . LEU A 1 78 ? -5.711 -7.746 -1.745 1 98.5 78 LEU A O 1
ATOM 637 N N . VAL A 1 79 ? -4.23 -6.039 -2.09 1 98.75 79 VAL A N 1
ATOM 638 C CA . VAL A 1 79 ? -3.074 -6.836 -1.696 1 98.75 79 VAL A CA 1
ATOM 639 C C . VAL A 1 79 ? -2.957 -6.863 -0.174 1 98.75 79 VAL A C 1
ATOM 641 O O . VAL A 1 79 ? -2.861 -5.812 0.466 1 98.75 79 VAL A O 1
ATOM 644 N N . ILE A 1 80 ? -2.881 -8.125 0.398 1 98.12 80 ILE A N 1
ATOM 645 C CA . ILE A 1 80 ? -2.924 -8.203 1.854 1 98.12 80 ILE A CA 1
ATOM 646 C C . ILE A 1 80 ? -1.58 -8.695 2.383 1 98.12 80 ILE A C 1
ATOM 648 O O . ILE A 1 80 ? -1.304 -8.602 3.582 1 98.12 80 ILE A O 1
ATOM 652 N N . GLY A 1 81 ? -0.744 -9.242 1.475 1 98.12 81 GLY A N 1
ATOM 653 C CA . GLY A 1 81 ? 0.564 -9.703 1.911 1 98.12 81 GLY A CA 1
ATOM 654 C C . GLY A 1 81 ? 1.485 -10.062 0.76 1 98.12 81 GLY A C 1
ATOM 655 O O . GLY A 1 81 ? 1.023 -10.336 -0.348 1 98.12 81 GLY A O 1
ATOM 656 N N . VAL A 1 82 ? 2.742 -9.945 1.04 1 98.31 82 VAL A N 1
ATOM 657 C CA . VAL A 1 82 ? 3.814 -10.32 0.123 1 98.31 82 VAL A CA 1
ATOM 658 C C . VAL A 1 82 ? 4.984 -10.906 0.907 1 98.31 82 VAL A C 1
ATOM 660 O O . VAL A 1 82 ? 5.312 -10.43 1.995 1 98.31 82 VAL A O 1
ATOM 663 N N . GLY A 1 83 ? 5.551 -11.945 0.375 1 97.5 83 GLY A N 1
ATOM 664 C CA . GLY A 1 83 ? 6.703 -12.492 1.07 1 97.5 83 GLY A CA 1
ATOM 665 C C . GLY A 1 83 ? 7.219 -13.781 0.453 1 97.5 83 GLY A C 1
ATOM 666 O O . GLY A 1 83 ? 6.617 -14.305 -0.485 1 97.5 83 GLY A O 1
ATOM 667 N N . ARG A 1 84 ? 8.281 -14.242 1.003 1 97.44 84 ARG A N 1
ATOM 668 C CA . ARG A 1 84 ? 8.891 -15.469 0.514 1 97.44 84 ARG A CA 1
ATOM 669 C C . ARG A 1 84 ? 8.094 -16.703 0.946 1 97.44 84 ARG A C 1
ATOM 671 O O . ARG A 1 84 ? 7.594 -16.75 2.072 1 97.44 84 ARG A O 1
ATOM 678 N N . ARG A 1 85 ? 8.008 -17.547 0.018 1 95.94 85 ARG A N 1
ATOM 679 C CA . ARG A 1 85 ? 7.461 -18.859 0.347 1 95.94 85 ARG A CA 1
ATOM 680 C C . ARG A 1 85 ? 8.523 -19.75 0.991 1 95.94 85 ARG A C 1
ATOM 682 O O . ARG A 1 85 ? 9.531 -20.078 0.361 1 95.94 85 ARG A O 1
ATOM 689 N N . GLN A 1 86 ? 8.328 -19.969 2.242 1 94.94 86 GLN A N 1
ATOM 690 C CA . GLN A 1 86 ? 9.234 -20.828 3.006 1 94.94 86 GLN A CA 1
ATOM 691 C C . GLN A 1 86 ? 8.453 -21.828 3.848 1 94.94 86 GLN A C 1
ATOM 693 O O . GLN A 1 86 ? 8.367 -21.688 5.07 1 94.94 86 GLN A O 1
ATOM 698 N N . ALA A 1 87 ? 8.133 -22.891 3.162 1 91.19 87 ALA A N 1
ATOM 699 C CA . ALA A 1 87 ? 7.27 -23.875 3.803 1 91.19 87 ALA A CA 1
ATOM 700 C C . ALA A 1 87 ? 7.906 -24.422 5.082 1 91.19 87 ALA A C 1
ATOM 702 O O . ALA A 1 87 ? 9.086 -24.781 5.086 1 91.19 87 ALA A O 1
ATOM 703 N N . GLY A 1 88 ? 7.066 -24.359 6.121 1 90.75 88 GLY A N 1
ATOM 704 C CA . GLY A 1 88 ? 7.527 -24.922 7.379 1 90.75 88 GLY A CA 1
ATOM 705 C C . GLY A 1 88 ? 8.203 -23.891 8.273 1 90.75 88 GLY A C 1
ATOM 706 O O . GLY A 1 88 ? 8.508 -24.188 9.438 1 90.75 88 GLY A O 1
ATOM 707 N N . SER A 1 89 ? 8.43 -22.781 7.805 1 92.88 89 SER A N 1
ATOM 708 C CA . SER A 1 89 ? 9.07 -21.719 8.562 1 92.88 89 SER A CA 1
ATOM 709 C C . SER A 1 89 ? 8.031 -20.734 9.117 1 92.88 89 SER A C 1
ATOM 711 O O . SER A 1 89 ? 7 -20.5 8.484 1 92.88 89 SER A O 1
ATOM 713 N N . LYS A 1 90 ? 8.289 -20.141 10.227 1 90.88 90 LYS A N 1
ATOM 714 C CA . LYS A 1 90 ? 7.434 -19.109 10.797 1 90.88 90 LYS A CA 1
ATOM 715 C C . LYS A 1 90 ? 7.449 -17.844 9.93 1 90.88 90 LYS A C 1
ATOM 717 O O . LYS A 1 90 ? 6.566 -17 10.055 1 90.88 90 LYS A O 1
ATOM 722 N N . ARG A 1 91 ? 8.461 -17.844 9.102 1 91.69 91 ARG A N 1
ATOM 723 C CA . ARG A 1 91 ? 8.625 -16.656 8.273 1 91.69 91 ARG A CA 1
ATOM 724 C C . ARG A 1 91 ? 7.918 -16.812 6.93 1 91.69 91 ARG A C 1
ATOM 726 O O . ARG A 1 91 ? 7.914 -15.898 6.113 1 91.69 91 ARG A O 1
ATOM 733 N N . ASP A 1 92 ? 7.332 -17.953 6.824 1 96.12 92 ASP A N 1
ATOM 734 C CA . ASP A 1 92 ? 6.559 -18.219 5.613 1 96.12 92 ASP A CA 1
ATOM 735 C C . ASP A 1 92 ? 5.43 -17.203 5.457 1 96.12 92 ASP A C 1
ATOM 737 O O . ASP A 1 92 ? 4.73 -16.891 6.422 1 96.12 92 ASP A O 1
ATOM 741 N N . VAL A 1 93 ? 5.266 -16.734 4.207 1 96.31 93 VAL A N 1
ATOM 742 C CA . VAL A 1 93 ? 4.32 -15.664 3.938 1 96.31 93 VAL A CA 1
ATOM 743 C C . VAL A 1 93 ? 2.926 -16.078 4.414 1 96.31 93 VAL A C 1
ATOM 745 O O . VAL A 1 93 ? 2.197 -15.258 4.988 1 96.31 93 VAL A O 1
ATOM 748 N N . TYR A 1 94 ? 2.475 -17.25 4.211 1 96.19 94 TYR A N 1
ATOM 749 C CA . TYR A 1 94 ? 1.154 -17.703 4.621 1 96.19 94 TYR A CA 1
ATOM 750 C C . TYR A 1 94 ? 1.037 -17.75 6.141 1 96.19 94 TYR A C 1
ATOM 752 O O . TYR A 1 94 ? 0.009 -17.359 6.699 1 96.19 94 TYR A O 1
ATOM 760 N N . GLU A 1 95 ? 2.098 -18.25 6.777 1 94.25 95 GLU A N 1
ATOM 761 C CA . GLU A 1 95 ? 2.121 -18.312 8.234 1 94.25 95 GLU A CA 1
ATOM 762 C C . GLU A 1 95 ? 2 -16.922 8.844 1 94.25 95 GLU A C 1
ATOM 764 O O . GLU A 1 95 ? 1.237 -16.719 9.789 1 94.25 95 GLU A O 1
ATOM 769 N N . GLN A 1 96 ? 2.727 -16.047 8.328 1 94 96 GLN A N 1
ATOM 770 C CA . GLN A 1 96 ? 2.697 -14.664 8.82 1 94 96 GLN A CA 1
ATOM 771 C C . GLN A 1 96 ? 1.304 -14.062 8.68 1 94 96 GLN A C 1
ATOM 773 O O . GLN A 1 96 ? 0.815 -13.391 9.594 1 94 96 GLN A O 1
ATOM 778 N N . LEU A 1 97 ? 0.679 -14.352 7.516 1 95.75 97 LEU A N 1
ATOM 779 C CA . LEU A 1 97 ? -0.64 -13.781 7.254 1 95.75 97 LEU A CA 1
ATOM 780 C C . LEU A 1 97 ? -1.7 -14.453 8.125 1 95.75 97 LEU A C 1
ATOM 782 O O . LEU A 1 97 ? -2.611 -13.789 8.625 1 95.75 97 LEU A O 1
ATOM 786 N N . GLU A 1 98 ? -1.6 -15.703 8.281 1 93.25 98 GLU A N 1
ATOM 787 C CA . GLU A 1 98 ? -2.543 -16.422 9.125 1 93.25 98 GLU A CA 1
ATOM 788 C C . GLU A 1 98 ? -2.471 -15.938 10.57 1 93.25 98 GLU A C 1
ATOM 790 O O . GLU A 1 98 ? -3.502 -15.742 11.219 1 93.25 98 GLU A O 1
ATOM 795 N N . ARG A 1 99 ? -1.333 -15.742 11.062 1 89.94 99 ARG A N 1
ATOM 796 C CA . ARG A 1 99 ? -1.144 -15.25 12.422 1 89.94 99 ARG A CA 1
ATOM 797 C C . ARG A 1 99 ? -1.726 -13.844 12.578 1 89.94 99 ARG A C 1
ATOM 799 O O . ARG A 1 99 ? -2.322 -13.531 13.609 1 89.94 99 ARG A O 1
ATOM 806 N N . PHE A 1 100 ? -1.526 -13.078 11.594 1 88.25 100 PHE A N 1
ATOM 807 C CA . PHE A 1 100 ? -2.037 -11.711 11.609 1 88.25 100 PHE A CA 1
ATOM 808 C C . PHE A 1 100 ? -3.561 -11.703 11.609 1 88.25 100 PHE A C 1
ATOM 810 O O . PHE A 1 100 ? -4.184 -10.938 12.352 1 88.25 100 PHE A O 1
ATOM 817 N N . CYS A 1 101 ? -4.164 -12.492 10.812 1 83.69 101 CYS A N 1
ATOM 818 C CA . CYS A 1 101 ? -5.617 -12.578 10.727 1 83.69 101 CYS A CA 1
ATOM 819 C C . CYS A 1 101 ? -6.215 -13.086 12.031 1 83.69 101 CYS A C 1
ATOM 821 O O . CYS A 1 101 ? -7.281 -12.633 12.453 1 83.69 101 CYS A O 1
ATOM 823 N N . GLN A 1 102 ? -5.512 -13.977 12.617 1 75.44 102 GLN A N 1
ATOM 824 C CA . GLN A 1 102 ? -5.992 -14.539 13.875 1 75.44 102 GLN A CA 1
ATOM 825 C C . GLN A 1 102 ? -5.957 -13.492 14.992 1 75.44 102 GLN A C 1
ATOM 827 O O . GLN A 1 102 ? -6.879 -13.422 15.805 1 75.44 102 GLN A O 1
ATOM 832 N N . VAL A 1 103 ? -5.012 -12.688 15.055 1 68.69 103 VAL A N 1
ATOM 833 C CA . VAL A 1 103 ? -4.875 -11.672 16.094 1 68.69 103 VAL A CA 1
ATOM 834 C C . VAL A 1 103 ? -5.918 -10.57 15.875 1 68.69 103 VAL A C 1
ATOM 836 O O . VAL A 1 103 ? -6.504 -10.07 16.828 1 68.69 103 VAL A O 1
ATOM 839 N N . LYS A 1 104 ? -6.078 -10.148 14.703 1 62.16 104 LYS A N 1
ATOM 840 C CA . LYS A 1 104 ? -7.078 -9.117 14.422 1 62.16 104 LYS A CA 1
ATOM 841 C C . LYS A 1 104 ? -8.469 -9.57 14.852 1 62.16 104 LYS A C 1
ATOM 843 O O . LYS A 1 104 ? -9.25 -8.781 15.383 1 62.16 104 LYS A O 1
ATOM 848 N N . PHE A 1 105 ? -8.75 -10.75 14.602 1 51.5 105 PHE A N 1
ATOM 849 C CA . PHE A 1 105 ? -10.031 -11.297 15.023 1 51.5 105 PHE A CA 1
ATOM 850 C C . PHE A 1 105 ? -10.086 -11.461 16.531 1 51.5 105 PHE A C 1
ATOM 852 O O . PHE A 1 105 ? -11.148 -11.32 17.141 1 51.5 105 PHE A O 1
ATOM 859 N N . LEU A 1 106 ? -8.93 -11.688 17.094 1 45.22 106 LEU A N 1
ATOM 860 C CA . LEU A 1 106 ? -8.922 -11.82 18.547 1 45.22 106 LEU A CA 1
ATOM 861 C C . LEU A 1 106 ? -9.047 -10.461 19.219 1 45.22 106 LEU A C 1
ATOM 863 O O . LEU A 1 106 ? -9.469 -10.375 20.375 1 45.22 106 LEU A O 1
ATOM 867 N N . ARG A 1 107 ? -8.492 -9.555 18.5 1 42.22 107 ARG A N 1
ATOM 868 C CA . ARG A 1 107 ? -8.57 -8.234 19.125 1 42.22 107 ARG A CA 1
ATOM 869 C C . ARG A 1 107 ? -9.922 -7.586 18.875 1 42.22 107 ARG A C 1
ATOM 871 O O . ARG A 1 107 ? -10.172 -6.461 19.312 1 42.22 107 ARG A O 1
ATOM 878 N N . ARG A 1 108 ? -10.648 -8.031 17.875 1 36 108 ARG A N 1
ATOM 879 C CA . ARG A 1 108 ? -12.031 -7.559 17.797 1 36 108 ARG A CA 1
ATOM 880 C C . ARG A 1 108 ? -12.914 -8.273 18.828 1 36 108 ARG A C 1
ATOM 882 O O . ARG A 1 108 ? -12.734 -9.461 19.078 1 36 108 ARG A O 1
ATOM 889 N N . MET B 1 1 ? -18.922 7.781 19.25 1 50.16 1 MET B N 1
ATOM 890 C CA . MET B 1 1 ? -17.859 6.793 19.312 1 50.16 1 MET B CA 1
ATOM 891 C C . MET B 1 1 ? -17.016 6.82 18.047 1 50.16 1 MET B C 1
ATOM 893 O O . MET B 1 1 ? -17.531 6.641 16.953 1 50.16 1 MET B O 1
ATOM 897 N N . SER B 1 2 ? -15.859 7.566 18.062 1 66.44 2 SER B N 1
ATOM 898 C CA . SER B 1 2 ? -15.125 7.871 16.844 1 66.44 2 SER B CA 1
ATOM 899 C C . SER B 1 2 ? -14.75 6.594 16.094 1 66.44 2 SER B C 1
ATOM 901 O O . SER B 1 2 ? -14.32 5.613 16.703 1 66.44 2 SER B O 1
ATOM 903 N N . GLN B 1 3 ? -15.508 6.277 14.969 1 86.31 3 GLN B N 1
ATOM 904 C CA . GLN B 1 3 ? -15.344 5.043 14.211 1 86.31 3 GLN B CA 1
ATOM 905 C C . GLN B 1 3 ? -13.906 4.887 13.727 1 86.31 3 GLN B C 1
ATOM 907 O O . GLN B 1 3 ? -13.25 5.875 13.383 1 86.31 3 GLN B O 1
ATOM 912 N N . VAL B 1 4 ? -13.391 3.709 14.07 1 93 4 VAL B N 1
ATOM 913 C CA . VAL B 1 4 ? -12.039 3.408 13.609 1 93 4 VAL B CA 1
ATOM 914 C C . VAL B 1 4 ? -12.062 3.092 12.117 1 93 4 VAL B C 1
ATOM 916 O O . VAL B 1 4 ? -12.789 2.201 11.672 1 93 4 VAL B O 1
ATOM 919 N N . HIS B 1 5 ? -11.281 3.881 11.344 1 97.06 5 HIS B N 1
ATOM 920 C CA . HIS B 1 5 ? -11.211 3.711 9.898 1 97.06 5 HIS B CA 1
ATOM 921 C C . HIS B 1 5 ? -10.156 2.678 9.508 1 97.06 5 HIS B C 1
ATOM 923 O O . HIS B 1 5 ? -9.094 2.607 10.133 1 97.06 5 HIS B O 1
ATOM 929 N N . ARG B 1 6 ? -10.445 1.866 8.422 1 96.06 6 ARG B N 1
ATOM 930 C CA . ARG B 1 6 ? -9.406 1.071 7.777 1 96.06 6 ARG B CA 1
ATOM 931 C C . ARG B 1 6 ? -8.438 1.961 7.012 1 96.06 6 ARG B C 1
ATOM 933 O O . ARG B 1 6 ? -8.797 3.055 6.57 1 96.06 6 ARG B O 1
ATOM 940 N N . ILE B 1 7 ? -7.211 1.435 6.902 1 98 7 ILE B N 1
ATOM 941 C CA . ILE B 1 7 ? -6.191 2.154 6.145 1 98 7 ILE B CA 1
ATOM 942 C C . ILE B 1 7 ? -5.754 1.318 4.945 1 98 7 ILE B C 1
ATOM 944 O O . ILE B 1 7 ? -5.512 0.116 5.074 1 98 7 ILE B O 1
ATOM 948 N N . GLU B 1 8 ? -5.715 1.916 3.771 1 98 8 GLU B N 1
ATOM 949 C CA . GLU B 1 8 ? -5.191 1.298 2.557 1 98 8 GLU B CA 1
ATOM 950 C C . GLU B 1 8 ? -4.285 2.26 1.795 1 98 8 GLU B C 1
ATOM 952 O O . GLU B 1 8 ? -4.281 3.463 2.062 1 98 8 GLU B O 1
ATOM 957 N N . PHE B 1 9 ? -3.449 1.655 0.945 1 98.25 9 PHE B N 1
ATOM 958 C CA . PHE B 1 9 ? -2.471 2.43 0.191 1 98.25 9 PHE B CA 1
ATOM 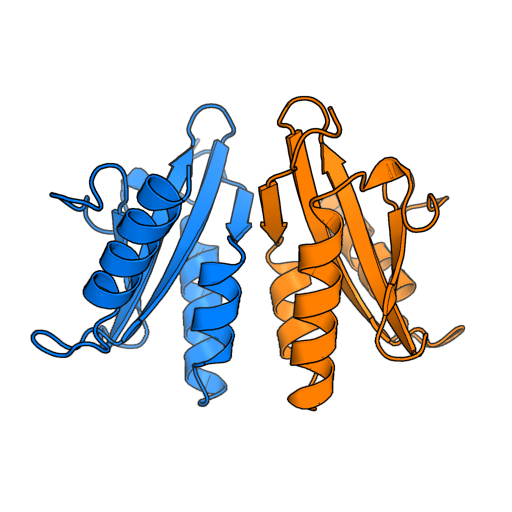959 C C . PHE B 1 9 ? -2.658 2.227 -1.308 1 98.25 9 PHE B C 1
ATOM 961 O O . PHE B 1 9 ? -2.918 1.11 -1.761 1 98.25 9 PHE B O 1
ATOM 968 N N . THR B 1 10 ? -2.539 3.326 -2.061 1 97.19 10 THR B N 1
ATOM 969 C CA . THR B 1 10 ? -2.432 3.195 -3.51 1 97.19 10 THR B CA 1
ATOM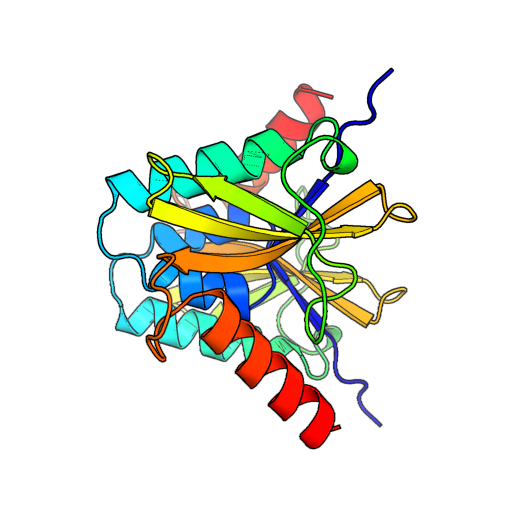 970 C C . THR B 1 10 ? -1.033 2.734 -3.908 1 97.19 10 THR B C 1
ATOM 972 O O . THR B 1 10 ? -0.088 2.852 -3.125 1 97.19 10 THR B O 1
ATOM 975 N N . PRO B 1 11 ? -0.93 2.211 -5.16 1 95.5 11 PRO B N 1
ATOM 976 C CA . PRO B 1 11 ? 0.403 1.842 -5.641 1 95.5 11 PRO B CA 1
ATOM 977 C C . PRO B 1 11 ? 1.382 3.014 -5.625 1 95.5 11 PRO B C 1
ATOM 979 O O . P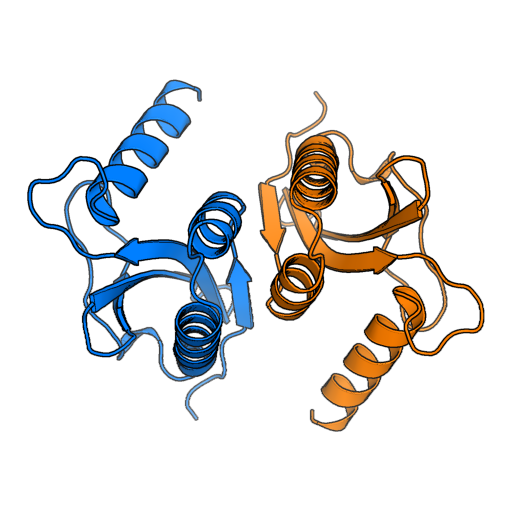RO B 1 11 ? 2.549 2.844 -5.266 1 95.5 11 PRO B O 1
ATOM 982 N N . LYS B 1 12 ? 0.905 4.184 -5.953 1 95.38 12 LYS B N 1
ATOM 983 C CA . LYS B 1 12 ? 1.758 5.367 -5.949 1 95.38 12 LYS B CA 1
ATOM 984 C C . LYS B 1 12 ? 2.264 5.676 -4.543 1 95.38 12 LYS B C 1
ATOM 986 O O . LYS B 1 12 ? 3.438 6 -4.355 1 95.38 12 LYS B O 1
ATOM 991 N N . ALA B 1 13 ? 1.384 5.57 -3.586 1 97.75 13 ALA B N 1
ATOM 992 C CA . ALA B 1 13 ? 1.779 5.812 -2.201 1 97.75 13 ALA B CA 1
ATOM 993 C C . ALA B 1 13 ? 2.863 4.828 -1.761 1 97.75 13 ALA B C 1
ATOM 995 O O . ALA B 1 13 ? 3.809 5.211 -1.069 1 97.75 13 ALA B O 1
ATOM 996 N N . VAL B 1 14 ? 2.719 3.57 -2.162 1 96.62 14 VAL B N 1
ATOM 997 C CA . VAL B 1 14 ? 3.689 2.539 -1.812 1 96.62 14 VAL B CA 1
ATOM 998 C C . VAL B 1 14 ? 5.035 2.852 -2.461 1 96.62 14 VAL B C 1
ATOM 1000 O O . VAL B 1 14 ? 6.078 2.771 -1.812 1 96.62 14 VAL B O 1
ATOM 1003 N N . GLU B 1 15 ? 4.992 3.252 -3.691 1 94.12 15 GLU B N 1
ATOM 1004 C CA . GLU B 1 15 ? 6.199 3.645 -4.41 1 94.12 15 GLU B CA 1
ATOM 1005 C C . GLU B 1 15 ? 6.91 4.797 -3.705 1 94.12 15 GLU B C 1
ATOM 1007 O O . GLU B 1 15 ? 8.133 4.762 -3.518 1 94.12 15 GLU B O 1
ATOM 1012 N N . MET B 1 16 ? 6.152 5.781 -3.387 1 95.88 16 MET B N 1
ATOM 1013 C CA . MET B 1 16 ? 6.703 6.965 -2.734 1 95.88 16 MET B CA 1
ATOM 1014 C C . MET B 1 16 ? 7.285 6.617 -1.368 1 95.88 16 MET B C 1
ATOM 1016 O O . MET B 1 16 ? 8.336 7.137 -0.981 1 95.88 16 MET B O 1
ATOM 1020 N N . LEU B 1 17 ? 6.605 5.734 -0.661 1 95.88 17 LEU B N 1
ATOM 1021 C CA . LEU B 1 17 ? 7.086 5.297 0.646 1 95.88 17 LEU B CA 1
ATOM 1022 C C . LEU B 1 17 ? 8.398 4.539 0.517 1 95.88 17 LEU B C 1
ATOM 1024 O O . LEU B 1 17 ? 9.328 4.746 1.308 1 95.88 17 LEU B O 1
ATOM 1028 N N . GLU B 1 18 ? 8.5 3.73 -0.484 1 90.44 18 GLU B N 1
ATOM 1029 C CA . GLU B 1 18 ? 9.703 2.936 -0.733 1 90.44 18 GLU B CA 1
ATOM 1030 C C . GLU B 1 18 ? 10.883 3.826 -1.1 1 90.44 18 GLU B C 1
ATOM 1032 O O . GLU B 1 18 ? 12.039 3.459 -0.869 1 90.44 18 GLU B O 1
ATOM 1037 N N . ALA B 1 19 ? 10.555 4.957 -1.61 1 92.25 19 ALA B N 1
ATOM 1038 C CA . ALA B 1 19 ? 11.602 5.879 -2.045 1 92.25 19 ALA B CA 1
ATOM 1039 C C . ALA B 1 19 ? 12.273 6.555 -0.851 1 92.25 19 ALA B C 1
ATOM 1041 O O . ALA B 1 19 ? 13.352 7.141 -0.982 1 92.25 19 ALA B O 1
ATOM 1042 N N . VAL B 1 20 ? 11.648 6.473 0.28 1 93.5 20 VAL B N 1
ATOM 1043 C CA . VAL B 1 20 ? 12.25 6.988 1.503 1 93.5 20 VAL B CA 1
ATOM 1044 C C . VAL B 1 20 ? 13.336 6.027 1.99 1 93.5 20 VAL B C 1
ATOM 1046 O O . VAL B 1 20 ? 13.023 4.938 2.482 1 93.5 20 VAL B O 1
ATOM 1049 N N . GLN B 1 21 ? 14.539 6.418 1.962 1 89.38 21 GLN B N 1
ATOM 1050 C CA . GLN B 1 21 ? 15.672 5.527 2.184 1 89.38 21 GLN B CA 1
ATOM 1051 C C . GLN B 1 21 ? 15.938 5.336 3.674 1 89.38 21 GLN B C 1
ATOM 1053 O O . GLN B 1 21 ? 16.406 4.273 4.098 1 89.38 21 GLN B O 1
ATOM 1058 N N . ASP B 1 22 ? 15.648 6.379 4.406 1 93.5 22 ASP B N 1
ATOM 1059 C CA . ASP B 1 22 ? 15.914 6.305 5.84 1 93.5 22 ASP B CA 1
ATOM 1060 C C . ASP B 1 22 ? 14.875 5.434 6.543 1 93.5 22 ASP B C 1
ATOM 1062 O O . ASP B 1 22 ? 13.68 5.754 6.539 1 93.5 22 ASP B O 1
ATOM 1066 N N . ARG B 1 23 ? 15.312 4.352 7.137 1 90.69 23 ARG B N 1
ATOM 1067 C CA . ARG B 1 23 ? 14.43 3.377 7.766 1 90.69 23 ARG B CA 1
ATOM 1068 C C . ARG B 1 23 ? 13.633 4.012 8.906 1 90.69 23 ARG B C 1
ATOM 1070 O O . ARG B 1 23 ? 12.445 3.742 9.062 1 90.69 23 ARG B O 1
ATOM 1077 N N . ARG B 1 24 ? 14.281 4.777 9.664 1 94.44 24 ARG B N 1
ATOM 1078 C CA . ARG B 1 24 ? 13.617 5.426 10.789 1 94.44 24 ARG B CA 1
ATOM 1079 C C . ARG B 1 24 ? 12.523 6.371 10.312 1 94.44 24 ARG B C 1
ATOM 1081 O O . ARG B 1 24 ? 11.438 6.418 10.891 1 94.44 24 ARG B O 1
ATOM 1088 N N . GLU B 1 25 ? 12.797 7.094 9.328 1 96.56 25 GLU B N 1
ATOM 1089 C CA . GLU B 1 25 ? 11.797 7.996 8.766 1 96.56 25 GLU B CA 1
ATOM 1090 C C . GLU B 1 25 ? 10.594 7.219 8.234 1 96.56 25 GLU B C 1
ATOM 1092 O O . GLU B 1 25 ? 9.445 7.633 8.422 1 96.56 25 GLU B O 1
ATOM 1097 N N . ARG B 1 26 ? 10.844 6.117 7.594 1 94.81 26 ARG B N 1
ATOM 1098 C CA . ARG B 1 26 ? 9.758 5.281 7.086 1 94.81 26 ARG B CA 1
ATOM 1099 C C . ARG B 1 26 ? 8.891 4.762 8.227 1 94.81 26 ARG B C 1
ATOM 1101 O O . ARG B 1 26 ? 7.66 4.758 8.117 1 94.81 26 ARG B O 1
ATOM 1108 N N . GLU B 1 27 ? 9.539 4.367 9.25 1 93.94 27 GLU B N 1
ATOM 1109 C CA . GLU B 1 27 ? 8.812 3.863 10.406 1 93.94 27 GLU B CA 1
ATOM 1110 C C . GLU B 1 27 ? 7.922 4.945 11.016 1 93.94 27 GLU B C 1
ATOM 1112 O O . GLU B 1 27 ? 6.766 4.684 11.359 1 93.94 27 GLU B O 1
ATOM 1117 N N . LEU B 1 28 ? 8.453 6.094 11.141 1 96.5 28 LEU B N 1
ATOM 1118 C CA . LEU B 1 28 ? 7.699 7.219 11.68 1 96.5 28 LEU B CA 1
ATOM 1119 C C . LEU B 1 28 ? 6.531 7.582 10.766 1 96.5 28 LEU B C 1
ATOM 1121 O O . LEU B 1 28 ? 5.461 7.961 11.242 1 96.5 28 LEU B O 1
ATOM 1125 N N . LEU B 1 29 ? 6.766 7.453 9.469 1 97.62 29 LEU B N 1
ATOM 1126 C CA . LEU B 1 29 ? 5.691 7.691 8.516 1 97.62 29 LEU B CA 1
ATOM 1127 C C . LEU B 1 29 ? 4.562 6.684 8.695 1 97.62 29 LEU B C 1
ATOM 1129 O O . LEU B 1 29 ? 3.391 7.062 8.758 1 97.62 29 LEU B O 1
ATOM 1133 N N . LEU B 1 30 ? 4.914 5.449 8.805 1 96.38 30 LEU B N 1
ATOM 1134 C CA . LEU B 1 30 ? 3.922 4.391 8.953 1 96.38 30 LEU B CA 1
ATOM 1135 C C . LEU B 1 30 ? 3.15 4.559 10.258 1 96.38 30 LEU B C 1
ATOM 1137 O O . LEU B 1 30 ? 1.933 4.363 10.297 1 96.38 30 LEU B O 1
ATOM 1141 N N . GLU B 1 31 ? 3.84 4.934 11.312 1 96.75 31 GLU B N 1
ATOM 1142 C CA . GLU B 1 31 ? 3.182 5.199 12.594 1 96.75 31 GLU B CA 1
ATOM 1143 C C . GLU B 1 31 ? 2.17 6.336 12.461 1 96.75 31 GLU B C 1
ATOM 1145 O O . GLU B 1 31 ? 1.052 6.238 12.977 1 96.75 31 GLU B O 1
ATOM 1150 N N . ARG B 1 32 ? 2.596 7.352 11.812 1 98 32 ARG B N 1
ATOM 1151 C CA . ARG B 1 32 ? 1.718 8.5 11.633 1 98 32 ARG B CA 1
ATOM 1152 C C . ARG B 1 32 ? 0.503 8.141 10.789 1 98 32 ARG B C 1
ATOM 1154 O O . ARG B 1 32 ? -0.597 8.648 11.016 1 98 32 ARG B O 1
ATOM 1161 N N . ILE B 1 33 ? 0.693 7.309 9.789 1 98.44 33 ILE B N 1
ATOM 1162 C CA . ILE B 1 33 ? -0.397 6.852 8.938 1 98.44 33 ILE B CA 1
ATOM 1163 C C . ILE B 1 33 ? -1.393 6.039 9.758 1 98.44 33 ILE B C 1
ATOM 1165 O O . ILE B 1 33 ? -2.607 6.215 9.625 1 98.44 33 ILE B O 1
ATOM 1169 N N . GLU B 1 34 ? -0.907 5.207 10.609 1 96.81 34 GLU B N 1
ATOM 1170 C CA . GLU B 1 34 ? -1.775 4.398 11.461 1 96.81 34 GLU B CA 1
ATOM 1171 C C . GLU B 1 34 ? -2.639 5.281 12.359 1 96.81 34 GLU B C 1
ATOM 1173 O O . GLU B 1 34 ? -3.783 4.938 12.656 1 96.81 34 GLU B O 1
ATOM 1178 N N . ALA B 1 35 ? -2.145 6.387 12.75 1 97.69 35 ALA B N 1
ATOM 1179 C CA . ALA B 1 35 ? -2.85 7.312 13.633 1 97.69 35 ALA B CA 1
ATOM 1180 C C . ALA B 1 35 ? -4.031 7.961 12.914 1 97.69 35 ALA B C 1
ATOM 1182 O O . ALA B 1 35 ? -4.902 8.555 13.555 1 97.69 35 ALA B O 1
ATOM 1183 N N . LEU B 1 36 ? -4.074 7.859 11.609 1 98 36 LEU B N 1
ATOM 1184 C CA . LEU B 1 36 ? -5.164 8.453 10.836 1 98 36 LEU B CA 1
ATOM 1185 C C . LEU B 1 36 ? -6.438 7.625 10.977 1 98 36 LEU B C 1
ATOM 1187 O O . LEU B 1 36 ? -7.516 8.062 10.57 1 98 36 LEU B O 1
ATOM 1191 N N . ALA B 1 37 ? -6.281 6.434 11.555 1 97.56 37 ALA B N 1
ATOM 1192 C CA . ALA B 1 37 ? -7.434 5.547 11.695 1 97.56 37 ALA B CA 1
ATOM 1193 C C . ALA B 1 37 ? -8.508 6.18 12.57 1 97.56 37 ALA B C 1
ATOM 1195 O O . ALA B 1 37 ? -9.695 5.875 12.43 1 97.56 37 ALA B O 1
ATOM 1196 N N . THR B 1 38 ? -8.07 7.078 13.414 1 96.88 38 THR B N 1
ATOM 1197 C CA . THR B 1 38 ? -9.008 7.707 14.344 1 96.88 38 THR B CA 1
ATOM 1198 C C . THR B 1 38 ? -9.242 9.172 13.969 1 96.88 38 THR B C 1
ATOM 1200 O O . THR B 1 38 ? -8.305 9.969 13.961 1 96.88 38 THR B O 1
ATOM 1203 N N . ASP B 1 39 ? -10.477 9.516 13.594 1 96.5 39 ASP B N 1
ATOM 1204 C CA . ASP B 1 39 ? -10.922 10.867 13.289 1 96.5 39 ASP B CA 1
ATOM 1205 C C . ASP B 1 39 ? -10.055 11.5 12.203 1 96.5 39 ASP B C 1
ATOM 1207 O O . ASP B 1 39 ? -9.531 12.609 12.383 1 96.5 39 ASP B O 1
ATOM 1211 N N . PRO B 1 40 ? -9.906 10.812 11.102 1 97.75 40 PRO B N 1
ATOM 1212 C CA . PRO B 1 40 ? -9.023 11.32 10.047 1 97.75 40 PRO B CA 1
ATOM 1213 C C . PRO B 1 40 ? -9.453 12.688 9.523 1 97.75 40 PRO B C 1
ATOM 1215 O O . PRO B 1 40 ? -8.617 13.461 9.055 1 97.75 40 PRO B O 1
ATOM 1218 N N . GLU B 1 41 ? -10.719 13.039 9.656 1 96.31 41 GLU B N 1
ATOM 1219 C CA . GLU B 1 41 ? -11.219 14.312 9.141 1 96.31 41 GLU B CA 1
ATOM 1220 C C . GLU B 1 41 ? -10.789 15.477 10.023 1 96.31 41 GLU B C 1
ATOM 1222 O O . GLU B 1 41 ? -10.836 16.641 9.602 1 96.31 41 GLU B O 1
ATOM 1227 N N . LEU B 1 42 ? -10.469 15.078 11.188 1 96.69 42 LEU B N 1
ATOM 1228 C CA . LEU B 1 42 ? -10.055 16.109 12.125 1 96.69 42 LEU B CA 1
ATOM 1229 C C . LEU B 1 42 ? -8.539 16.281 12.117 1 96.69 42 LEU B C 1
ATOM 1231 O O . LEU B 1 42 ? -7.996 17.109 12.852 1 96.69 42 LEU B O 1
ATOM 1235 N N . GLN B 1 43 ? -7.93 15.492 11.352 1 97.5 43 GLN B N 1
ATOM 1236 C CA . GLN B 1 43 ? -6.477 15.555 11.242 1 97.5 43 GLN B CA 1
ATOM 1237 C C . GLN B 1 43 ? -6.051 16.203 9.93 1 97.5 43 GLN B C 1
ATOM 1239 O O . GLN B 1 43 ? -6.77 16.109 8.93 1 97.5 43 GLN B O 1
ATOM 1244 N N . GLY B 1 44 ? -4.961 16.75 9.984 1 97.06 44 GLY B N 1
ATOM 1245 C CA . GLY B 1 44 ? -4.418 17.328 8.766 1 97.06 44 GLY B CA 1
ATOM 1246 C C . GLY B 1 44 ? -5.238 18.5 8.234 1 97.06 44 GLY B C 1
ATOM 1247 O O . GLY B 1 44 ? -5.98 19.125 8.984 1 97.06 44 GLY B O 1
ATOM 1248 N N . LYS B 1 45 ? -4.992 18.828 6.988 1 97.75 45 LYS B N 1
ATOM 1249 C CA . LYS B 1 45 ? -5.672 19.938 6.332 1 97.75 45 LYS B CA 1
ATOM 1250 C C . LYS B 1 45 ? -6.203 19.531 4.965 1 97.75 45 LYS B C 1
ATOM 1252 O O . LYS B 1 45 ? -5.555 18.766 4.242 1 97.75 45 LYS B O 1
ATOM 1257 N N . ALA B 1 46 ? -7.359 20.047 4.625 1 97.88 46 ALA B N 1
ATOM 1258 C CA . ALA B 1 46 ? -7.91 19.812 3.295 1 97.88 46 ALA B CA 1
ATOM 1259 C C . ALA B 1 46 ? -7.082 20.516 2.223 1 97.88 46 ALA B C 1
ATOM 1261 O O . ALA B 1 46 ? -6.656 21.656 2.408 1 97.88 46 ALA B O 1
ATOM 1262 N N . LEU B 1 47 ? -6.855 19.781 1.135 1 97.12 47 LEU B N 1
ATOM 1263 C CA . LEU B 1 47 ? -6.086 20.359 0.033 1 97.12 47 LEU B CA 1
ATOM 1264 C C . LEU B 1 47 ? -7.008 20.984 -1.01 1 97.12 47 LEU B C 1
ATOM 1266 O O . LEU B 1 47 ? -8.219 20.766 -0.977 1 97.12 47 LEU B O 1
ATOM 1270 N N . LEU B 1 48 ? -6.383 21.797 -1.794 1 95.12 48 LEU B N 1
ATOM 1271 C CA . LEU B 1 48 ? -7.133 22.516 -2.816 1 95.12 48 LEU B CA 1
ATOM 1272 C C . LEU B 1 48 ? -6.578 22.219 -4.207 1 95.12 48 LEU B C 1
ATOM 1274 O O . LEU B 1 48 ? -5.691 21.375 -4.359 1 95.12 48 LEU B O 1
ATOM 1278 N N . GLY B 1 49 ? -7.25 22.828 -5.234 1 93.19 49 GLY B N 1
ATOM 1279 C CA . GLY B 1 49 ? -6.746 22.656 -6.59 1 93.19 49 GLY B CA 1
ATOM 1280 C C . GLY B 1 49 ? -6.906 21.234 -7.113 1 93.19 49 GLY B C 1
ATOM 1281 O O . GLY B 1 49 ? -7.969 20.641 -6.965 1 93.19 49 GLY B O 1
ATOM 1282 N N . GLU B 1 50 ? -5.77 20.672 -7.699 1 92.19 50 GLU B N 1
ATOM 1283 C CA . GLU B 1 50 ? -5.797 19.359 -8.32 1 92.19 50 GLU B CA 1
ATOM 1284 C C . GLU B 1 50 ? -5.93 18.266 -7.266 1 92.19 50 GLU B C 1
ATOM 1286 O O . GLU B 1 50 ? -6.309 17.125 -7.582 1 92.19 50 GLU B O 1
ATOM 1291 N N . LEU B 1 51 ? -5.652 18.641 -6.066 1 95.31 51 LEU B N 1
ATOM 1292 C CA . LEU B 1 51 ? -5.691 17.641 -4.992 1 95.31 51 LEU B CA 1
ATOM 1293 C C . LEU B 1 51 ? -6.91 17.859 -4.102 1 95.31 51 LEU B C 1
ATOM 1295 O O . LEU B 1 51 ? -6.977 17.312 -2.998 1 95.31 51 LEU B O 1
ATOM 1299 N N . ARG B 1 52 ? -7.859 18.578 -4.652 1 95.5 52 ARG B N 1
ATOM 1300 C CA . ARG B 1 52 ? -9.102 18.781 -3.916 1 95.5 52 ARG B CA 1
ATOM 1301 C C . ARG B 1 52 ? -9.742 17.438 -3.559 1 95.5 52 ARG B C 1
ATOM 1303 O O . ARG B 1 52 ? -9.773 16.516 -4.379 1 95.5 52 ARG B O 1
ATOM 1310 N N . GLY B 1 53 ? -10.297 17.391 -2.352 1 95.31 53 GLY B N 1
ATOM 1311 C CA . GLY B 1 53 ? -10.875 16.141 -1.899 1 95.31 53 GLY B CA 1
ATOM 1312 C C . GLY B 1 53 ? -9.922 15.289 -1.076 1 95.31 53 GLY B C 1
ATOM 1313 O O . GLY B 1 53 ? -10.32 14.297 -0.471 1 95.31 53 GLY B O 1
ATOM 1314 N N . HIS B 1 54 ? -8.688 15.727 -1.138 1 97.94 54 HIS B N 1
ATOM 1315 C CA . HIS B 1 54 ? -7.68 15.062 -0.323 1 97.94 54 HIS B CA 1
ATOM 1316 C C . HIS B 1 54 ? -7.254 15.938 0.85 1 97.94 54 HIS B C 1
ATOM 1318 O O . HIS B 1 54 ? -7.594 17.125 0.9 1 97.94 54 HIS B O 1
ATOM 1324 N N . ARG B 1 55 ? -6.707 15.312 1.803 1 98.56 55 ARG B N 1
ATOM 1325 C CA . ARG B 1 55 ? -6.125 15.984 2.963 1 98.56 55 ARG B CA 1
ATOM 1326 C C . ARG B 1 55 ? -4.633 15.688 3.076 1 98.56 55 ARG B C 1
ATOM 1328 O O . ARG B 1 55 ? -4.137 14.742 2.467 1 98.56 55 ARG B O 1
ATOM 1335 N N . SER B 1 56 ? -3.959 16.5 3.855 1 98.56 56 SER B N 1
ATOM 1336 C CA . SER B 1 56 ? -2.531 16.312 4.102 1 98.56 56 SER B CA 1
ATOM 1337 C C . SER B 1 56 ? -2.191 16.516 5.57 1 98.56 56 SER B C 1
ATOM 1339 O O . SER B 1 56 ? -2.719 17.438 6.215 1 98.56 56 SER B O 1
ATOM 1341 N N . VAL B 1 57 ? -1.37 15.68 6.094 1 98.69 57 VAL B N 1
ATOM 1342 C CA . VAL B 1 57 ? -0.922 15.82 7.477 1 98.69 57 VAL B CA 1
ATOM 1343 C C . VAL B 1 57 ? 0.604 15.797 7.531 1 98.69 57 VAL B C 1
ATOM 1345 O O . VAL B 1 57 ? 1.249 15.117 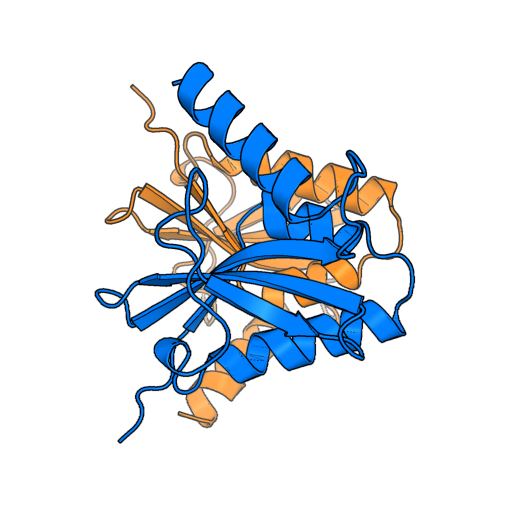6.727 1 98.69 57 VAL B O 1
ATOM 1348 N N . ARG B 1 58 ? 1.145 16.531 8.422 1 98.44 58 ARG B N 1
ATOM 1349 C CA . ARG B 1 58 ? 2.588 16.578 8.633 1 98.44 58 ARG B CA 1
ATOM 1350 C C . ARG B 1 58 ? 3.074 15.312 9.344 1 98.44 58 ARG B C 1
ATOM 1352 O O . ARG B 1 58 ? 2.344 14.727 10.141 1 98.44 58 ARG B O 1
ATOM 1359 N N . ALA B 1 59 ? 4.289 14.961 9 1 98.12 59 ALA B N 1
ATOM 1360 C CA . ALA B 1 59 ? 4.922 13.805 9.641 1 98.12 59 ALA B CA 1
ATOM 1361 C C . ALA B 1 59 ? 6.438 13.984 9.727 1 98.12 59 ALA B C 1
ATOM 1363 O O . ALA B 1 59 ? 7.004 14.836 9.031 1 98.12 59 ALA B O 1
ATOM 1364 N N . VAL B 1 60 ? 6.98 13.211 10.594 1 97.5 60 VAL B N 1
ATOM 1365 C CA . VAL B 1 60 ? 8.43 13.156 10.766 1 97.5 60 VAL B CA 1
ATOM 1366 C C . VAL B 1 60 ? 8.969 14.562 11.047 1 97.5 60 VAL B C 1
ATOM 1368 O O . VAL B 1 60 ? 9.773 15.086 10.273 1 97.5 60 VAL B O 1
ATOM 1371 N N . GLY B 1 61 ? 8.594 15.148 12.055 1 95.38 61 GLY B N 1
ATOM 1372 C CA . GLY B 1 61 ? 9.039 16.484 12.43 1 95.38 61 GLY B CA 1
ATOM 1373 C C . GLY B 1 61 ? 8.633 17.547 11.438 1 95.38 61 GLY B C 1
ATOM 1374 O O . GLY B 1 61 ? 9.406 18.469 11.156 1 95.38 61 GLY B O 1
ATOM 1375 N N . GLN B 1 62 ? 7.637 17.375 10.719 1 96.38 62 GLN B N 1
ATOM 1376 C CA . GLN B 1 62 ? 7.012 18.328 9.805 1 96.38 62 GLN B CA 1
ATOM 1377 C C . GLN B 1 62 ? 7.738 18.344 8.461 1 96.38 62 GLN B C 1
ATOM 1379 O O . GLN B 1 62 ? 7.434 19.172 7.594 1 96.38 62 GLN B O 1
ATOM 1384 N N . ARG B 1 63 ? 8.641 17.406 8.242 1 97.19 63 ARG B N 1
ATOM 1385 C CA . ARG B 1 63 ? 9.43 17.391 7.02 1 97.19 63 ARG B CA 1
ATOM 1386 C C . ARG B 1 63 ? 8.695 16.672 5.898 1 97.19 63 ARG B C 1
ATOM 1388 O O . ARG B 1 63 ? 9.008 16.844 4.723 1 97.19 63 ARG B O 1
ATOM 1395 N N . TYR B 1 64 ? 7.855 15.844 6.281 1 98.44 64 TYR B N 1
ATOM 1396 C CA . TYR B 1 64 ? 7.113 15.031 5.32 1 98.44 64 TYR B CA 1
ATOM 1397 C C . TYR B 1 64 ? 5.633 15.398 5.328 1 98.44 64 TYR B C 1
ATOM 1399 O O . TYR B 1 64 ? 5.141 15.992 6.289 1 98.44 64 TYR B O 1
ATOM 1407 N N . ARG B 1 65 ? 4.965 15.016 4.207 1 98.62 65 ARG B N 1
ATOM 1408 C CA . ARG B 1 65 ? 3.506 15.055 4.129 1 98.62 65 ARG B CA 1
ATOM 1409 C C . ARG B 1 65 ? 2.943 13.688 3.748 1 98.62 65 ARG B C 1
ATOM 1411 O O . ARG B 1 65 ? 3.51 12.992 2.904 1 98.62 65 ARG B O 1
ATOM 1418 N N . ILE B 1 66 ? 1.886 13.367 4.398 1 98.81 66 ILE B N 1
ATOM 1419 C CA . ILE B 1 66 ? 1.04 12.242 4.02 1 98.81 66 ILE B CA 1
ATOM 1420 C C . ILE B 1 66 ? -0.249 12.758 3.383 1 98.81 66 ILE B C 1
ATOM 1422 O O . ILE B 1 66 ? -0.979 13.539 3.994 1 98.81 66 ILE B O 1
ATOM 1426 N N . VAL B 1 67 ? -0.493 12.375 2.176 1 98.75 67 VAL B N 1
ATOM 1427 C CA . VAL B 1 67 ? -1.692 12.805 1.463 1 98.75 67 VAL B CA 1
ATOM 1428 C C . VAL B 1 67 ? -2.682 11.641 1.374 1 98.75 67 VAL B C 1
ATOM 1430 O O . VAL B 1 67 ? -2.318 10.539 0.967 1 98.75 67 VAL B O 1
ATOM 1433 N N . TYR B 1 68 ? -3.908 11.914 1.812 1 98.69 68 TYR B N 1
ATOM 1434 C CA . TYR B 1 68 ? -4.887 10.836 1.915 1 98.69 68 TYR B CA 1
ATOM 1435 C C . TYR B 1 68 ? -6.293 11.352 1.646 1 98.69 68 TYR B C 1
ATOM 1437 O O . TYR B 1 68 ? -6.523 12.562 1.62 1 98.69 68 TYR B O 1
ATOM 1445 N N . ARG B 1 69 ? -7.152 10.422 1.417 1 98.06 69 ARG B N 1
ATOM 1446 C CA . ARG B 1 69 ? -8.578 10.688 1.277 1 98.06 69 ARG B CA 1
ATOM 1447 C C . ARG B 1 69 ? -9.391 9.844 2.258 1 98.06 69 ARG B C 1
ATOM 1449 O O . ARG B 1 69 ? -9.031 8.703 2.543 1 98.06 69 ARG B O 1
ATOM 1456 N N . VAL B 1 70 ? -10.477 10.484 2.752 1 97.62 70 VAL B N 1
ATOM 1457 C CA . VAL B 1 70 ? -11.383 9.766 3.633 1 97.62 70 VAL B CA 1
ATOM 1458 C C . VAL B 1 70 ? -12.617 9.32 2.85 1 97.62 70 VAL B C 1
ATOM 1460 O O . VAL B 1 70 ? -13.359 10.156 2.326 1 97.62 70 VAL B O 1
ATOM 1463 N N . LEU B 1 71 ? -12.742 8.039 2.682 1 95.75 71 LEU B N 1
ATOM 1464 C CA . LEU B 1 71 ? -13.93 7.48 2.047 1 95.75 71 LEU B CA 1
ATOM 1465 C C . LEU B 1 71 ? -14.977 7.098 3.09 1 95.75 71 LEU B C 1
ATOM 1467 O O . LEU B 1 71 ? -14.938 5.992 3.639 1 95.75 71 LEU B O 1
ATOM 1471 N N . ARG B 1 72 ? -15.891 7.988 3.324 1 92.94 72 ARG B N 1
ATOM 1472 C CA . ARG B 1 72 ? -16.859 7.855 4.41 1 92.94 72 ARG B CA 1
ATOM 1473 C C . ARG B 1 72 ? -17.719 6.613 4.219 1 92.94 72 ARG B C 1
ATOM 1475 O O . ARG B 1 72 ? -17.984 5.883 5.176 1 92.94 72 ARG B O 1
ATOM 1482 N N . GLY B 1 73 ? -18.094 6.387 2.969 1 91.31 73 GLY B N 1
ATOM 1483 C CA . GLY B 1 73 ? -18.953 5.254 2.68 1 91.31 73 GLY B CA 1
ATOM 1484 C C . GLY B 1 73 ? -18.328 3.92 3.045 1 91.31 73 GLY B C 1
ATOM 1485 O O . GLY B 1 73 ? -19.047 2.943 3.295 1 91.31 73 GLY B O 1
ATOM 1486 N N . GLU B 1 74 ? -17.078 3.842 3.143 1 91.88 74 GLU B N 1
ATOM 1487 C CA . GLU B 1 74 ? -16.359 2.6 3.406 1 91.88 74 GLU B CA 1
ATOM 1488 C C . GLU B 1 74 ? -15.609 2.664 4.738 1 91.88 74 GLU B C 1
ATOM 1490 O O . GLU B 1 74 ? -14.945 1.702 5.133 1 91.88 74 GLU B O 1
ATOM 1495 N N . VAL B 1 75 ? -15.812 3.752 5.449 1 95.19 75 VAL B N 1
ATOM 1496 C CA . VAL B 1 75 ? -15.039 3.984 6.664 1 95.19 75 VAL B CA 1
ATOM 1497 C C . VAL B 1 75 ? -13.57 3.646 6.418 1 95.19 75 VAL B C 1
ATOM 1499 O O . VAL B 1 75 ? -12.992 2.82 7.129 1 95.19 75 VAL B O 1
ATOM 1502 N N . LEU B 1 76 ? -12.961 4.309 5.402 1 97.06 76 LEU B N 1
ATOM 1503 C CA . LEU B 1 76 ? -11.641 3.973 4.898 1 97.06 76 LEU B CA 1
ATOM 1504 C C . LEU B 1 76 ? -10.797 5.23 4.699 1 97.06 76 LEU B C 1
ATOM 1506 O O . LEU B 1 76 ? -11.289 6.242 4.199 1 97.06 76 LEU B O 1
ATOM 1510 N N . VAL B 1 77 ? -9.578 5.152 5.188 1 98.38 77 VAL B N 1
ATOM 1511 C CA . VAL B 1 77 ? -8.555 6.129 4.82 1 98.38 77 VAL B CA 1
ATOM 1512 C C . VAL B 1 77 ? -7.684 5.57 3.701 1 98.38 77 VAL B C 1
ATOM 1514 O O . VAL B 1 77 ? -7.047 4.527 3.867 1 98.38 77 VAL B O 1
ATOM 1517 N N . LEU B 1 78 ? -7.688 6.215 2.582 1 98.56 78 LEU B N 1
ATOM 1518 C CA . LEU B 1 78 ? -6.855 5.82 1.45 1 98.56 78 LEU B CA 1
ATOM 1519 C C . LEU B 1 78 ? -5.672 6.77 1.293 1 98.56 78 LEU B C 1
ATOM 1521 O O . LEU B 1 78 ? -5.848 7.938 0.942 1 98.56 78 LEU B O 1
ATOM 1525 N N . VAL B 1 79 ? -4.484 6.203 1.579 1 98.75 79 VAL B N 1
ATOM 1526 C CA . VAL B 1 79 ? -3.258 6.98 1.425 1 98.75 79 VAL B CA 1
ATOM 1527 C C . VAL B 1 79 ? -2.842 7 -0.044 1 98.75 79 VAL B C 1
ATOM 1529 O O . VAL B 1 79 ? -2.639 5.945 -0.652 1 98.75 79 VAL B O 1
ATOM 1532 N N . ILE B 1 80 ? -2.635 8.266 -0.589 1 98.12 80 ILE B N 1
ATOM 1533 C CA . ILE B 1 80 ? -2.387 8.336 -2.023 1 98.12 80 ILE B CA 1
ATOM 1534 C C . ILE B 1 80 ? -0.955 8.805 -2.275 1 98.12 80 ILE B C 1
ATOM 1536 O O . ILE B 1 80 ? -0.448 8.703 -3.395 1 98.12 80 ILE B O 1
ATOM 1540 N N . GLY B 1 81 ? -0.309 9.336 -1.22 1 98.12 81 GLY B N 1
ATOM 1541 C CA . GLY B 1 81 ? 1.067 9.781 -1.386 1 98.12 81 GLY B CA 1
ATOM 1542 C C . GLY B 1 81 ? 1.747 10.117 -0.073 1 98.12 81 GLY B C 1
ATOM 1543 O O . GLY B 1 81 ? 1.078 10.406 0.922 1 98.12 81 GLY B O 1
ATOM 1544 N N . VAL B 1 82 ? 3.039 9.984 -0.101 1 98.31 82 VAL B N 1
ATOM 1545 C CA . VAL B 1 82 ? 3.91 10.344 1.012 1 98.31 82 VAL B CA 1
ATOM 1546 C C . VAL B 1 82 ? 5.227 10.906 0.476 1 98.31 82 VAL B C 1
ATOM 1548 O O . VAL B 1 82 ? 5.754 10.422 -0.525 1 98.31 82 VAL B O 1
ATOM 1551 N N . GLY B 1 83 ? 5.691 11.938 1.112 1 97.56 83 GLY B N 1
ATOM 1552 C CA . GLY B 1 83 ? 6.973 12.469 0.661 1 97.56 83 GLY B CA 1
ATOM 1553 C C . GLY B 1 83 ? 7.375 13.742 1.368 1 97.56 83 GLY B C 1
ATOM 1554 O O . GLY B 1 83 ? 6.605 14.289 2.166 1 97.56 83 GLY B O 1
ATOM 1555 N N . ARG B 1 84 ? 8.531 14.188 1.059 1 97.38 84 ARG B N 1
ATOM 1556 C CA . ARG B 1 84 ? 9.055 15.406 1.662 1 97.38 84 ARG B CA 1
ATOM 1557 C C . ARG B 1 84 ? 8.375 16.641 1.082 1 97.38 84 ARG B C 1
ATOM 1559 O O . ARG B 1 84 ? 8.109 16.703 -0.121 1 97.38 84 ARG B O 1
ATOM 1566 N N . ARG B 1 85 ? 8.117 17.5 1.965 1 96 85 ARG B N 1
ATOM 1567 C CA . ARG B 1 85 ? 7.676 18.828 1.536 1 96 85 ARG B CA 1
ATOM 1568 C C . ARG B 1 85 ? 8.859 19.688 1.118 1 96 85 ARG B C 1
ATOM 1570 O O . ARG B 1 85 ? 9.727 20 1.936 1 96 85 ARG B O 1
ATOM 1577 N N . GLN B 1 86 ? 8.914 19.906 -0.147 1 95.12 86 GLN B N 1
ATOM 1578 C CA . GLN B 1 86 ? 9.969 20.75 -0.712 1 95.12 86 GLN B CA 1
ATOM 1579 C C . GLN B 1 86 ? 9.391 21.766 -1.69 1 95.12 86 GLN B C 1
ATOM 1581 O O . GLN B 1 86 ? 9.547 21.625 -2.904 1 95.12 86 GLN B O 1
ATOM 1586 N N . ALA B 1 87 ? 8.945 22.828 -1.088 1 91.31 87 ALA B N 1
ATOM 1587 C CA . ALA B 1 87 ? 8.242 23.844 -1.882 1 91.31 87 ALA B CA 1
ATOM 1588 C C . ALA B 1 87 ? 9.133 24.359 -3.012 1 91.31 87 ALA B C 1
ATOM 1590 O O . ALA B 1 87 ? 10.289 24.703 -2.787 1 91.31 87 ALA B O 1
ATOM 1591 N N . GLY B 1 88 ? 8.516 24.297 -4.199 1 90.56 88 GLY B N 1
ATOM 1592 C CA . GLY B 1 88 ? 9.219 24.859 -5.344 1 90.56 88 GLY B CA 1
ATOM 1593 C C . GLY B 1 88 ? 10.047 23.812 -6.086 1 90.56 88 GLY B C 1
ATOM 1594 O O . GLY B 1 88 ? 10.586 24.109 -7.16 1 90.56 88 GLY B O 1
ATOM 1595 N N . SER B 1 89 ? 10.164 22.703 -5.57 1 92.88 89 SER B N 1
ATOM 1596 C CA . SER B 1 89 ? 10.93 21.625 -6.191 1 92.88 89 SER B CA 1
ATOM 1597 C C . SER B 1 89 ? 10.008 20.656 -6.938 1 92.88 89 SER B C 1
ATOM 1599 O O . SER B 1 89 ? 8.867 20.422 -6.523 1 92.88 89 SER B O 1
ATOM 1601 N N . LYS B 1 90 ? 10.477 20.062 -7.98 1 90.94 90 LYS B N 1
ATOM 1602 C CA . LYS B 1 90 ? 9.734 19.031 -8.711 1 90.94 90 LYS B CA 1
ATOM 1603 C C . LYS B 1 90 ? 9.562 17.781 -7.867 1 90.94 90 LYS B C 1
ATOM 1605 O O . LYS B 1 90 ? 8.711 16.938 -8.164 1 90.94 90 LYS B O 1
ATOM 1610 N N . ARG B 1 91 ? 10.375 17.766 -6.855 1 91.62 91 ARG B N 1
ATOM 1611 C CA . ARG B 1 91 ? 10.352 16.562 -6.016 1 91.62 91 ARG B CA 1
ATOM 1612 C C . ARG B 1 91 ? 9.391 16.75 -4.844 1 91.62 91 ARG B C 1
ATOM 1614 O O . ARG B 1 91 ? 9.203 15.828 -4.043 1 91.62 91 ARG B O 1
ATOM 1621 N N . ASP B 1 92 ? 8.828 17.906 -4.836 1 96.19 92 ASP B N 1
ATOM 1622 C CA . ASP B 1 92 ? 7.836 18.188 -3.803 1 96.19 92 ASP B CA 1
ATOM 1623 C C . ASP B 1 92 ? 6.684 17.188 -3.875 1 96.19 92 ASP B C 1
ATOM 1625 O O . ASP B 1 92 ? 6.184 16.891 -4.961 1 96.19 92 ASP B O 1
ATOM 1629 N N . VAL B 1 93 ? 6.258 16.719 -2.678 1 96.44 93 VAL B N 1
ATOM 1630 C CA . VAL B 1 93 ? 5.254 15.664 -2.605 1 96.44 93 VAL B CA 1
ATOM 1631 C C . VAL B 1 93 ? 3.994 16.094 -3.35 1 96.44 93 VAL B C 1
ATOM 1633 O O . VAL B 1 93 ? 3.381 15.289 -4.062 1 96.44 93 VAL B O 1
ATOM 1636 N N . TYR B 1 94 ? 3.527 17.266 -3.242 1 96.31 94 TYR B N 1
ATOM 1637 C CA . TYR B 1 94 ? 2.32 17.75 -3.906 1 96.31 94 TYR B CA 1
ATOM 1638 C C . TYR B 1 94 ? 2.51 17.797 -5.418 1 96.31 94 TYR B C 1
ATOM 1640 O O . TYR B 1 94 ? 1.607 17.422 -6.172 1 96.31 94 TYR B O 1
ATOM 1648 N N . GLU B 1 95 ? 3.688 18.297 -5.832 1 94.44 95 GLU B N 1
ATOM 1649 C CA . GLU B 1 95 ? 4 18.344 -7.258 1 94.44 95 GLU B CA 1
ATOM 1650 C C . GLU B 1 95 ? 3.98 16.953 -7.883 1 94.44 95 GLU B C 1
ATOM 1652 O O . GLU B 1 95 ? 3.414 16.766 -8.961 1 94.44 95 GLU B O 1
ATOM 1657 N N . GLN B 1 96 ? 4.578 16.062 -7.227 1 94.12 96 GLN B N 1
ATOM 1658 C CA . GLN B 1 96 ? 4.625 14.695 -7.715 1 94.12 96 GLN B CA 1
ATOM 1659 C C . GLN B 1 96 ? 3.223 14.109 -7.852 1 94.12 96 GLN B C 1
ATOM 1661 O O . GLN B 1 96 ? 2.914 13.445 -8.844 1 94.12 96 GLN B O 1
ATOM 1666 N N . LEU B 1 97 ? 2.381 14.398 -6.844 1 95.88 97 LEU B N 1
ATOM 1667 C CA . LEU B 1 97 ? 1.028 13.852 -6.848 1 95.88 97 LEU B CA 1
ATOM 1668 C C . LEU B 1 97 ? 0.17 14.531 -7.906 1 95.88 97 LEU B C 1
ATOM 1670 O O . LEU B 1 97 ? -0.637 13.883 -8.578 1 95.88 97 LEU B O 1
ATOM 1674 N N . GLU B 1 98 ? 0.327 15.781 -8.055 1 93.38 98 GLU B N 1
ATOM 1675 C CA . GLU B 1 98 ? -0.421 16.516 -9.07 1 93.38 98 GLU B CA 1
ATOM 1676 C C . GLU B 1 98 ? -0.071 16.031 -10.469 1 93.38 98 GLU B C 1
ATOM 1678 O O . GLU B 1 98 ? -0.957 15.844 -11.312 1 93.38 98 GLU B O 1
ATOM 1683 N N . ARG B 1 99 ? 1.127 15.82 -10.711 1 90.19 99 ARG B N 1
ATOM 1684 C CA . ARG B 1 99 ? 1.575 15.312 -12.008 1 90.19 99 ARG B CA 1
ATOM 1685 C C . ARG B 1 99 ? 1.015 13.922 -12.273 1 90.19 99 ARG B C 1
ATOM 1687 O O . ARG B 1 99 ? 0.623 13.609 -13.398 1 90.19 99 ARG B O 1
ATOM 1694 N N . PHE B 1 100 ? 1.014 13.164 -11.281 1 87.94 100 PHE B N 1
ATOM 1695 C CA . PHE B 1 100 ? 0.498 11.805 -11.398 1 87.94 100 PHE B CA 1
ATOM 1696 C C . PHE B 1 100 ? -0.996 11.812 -11.695 1 87.94 100 PHE B C 1
ATOM 1698 O O . PHE B 1 100 ? -1.47 11.055 -12.547 1 87.94 100 PHE B O 1
ATOM 1705 N N . CYS B 1 101 ? -1.734 12.625 -11.031 1 83.88 101 CYS B N 1
ATOM 1706 C CA . CYS B 1 101 ? -3.174 12.734 -11.234 1 83.88 101 CYS B CA 1
ATOM 1707 C C . CYS B 1 101 ? -3.488 13.242 -12.633 1 83.88 101 CYS B C 1
ATOM 1709 O O . CYS B 1 101 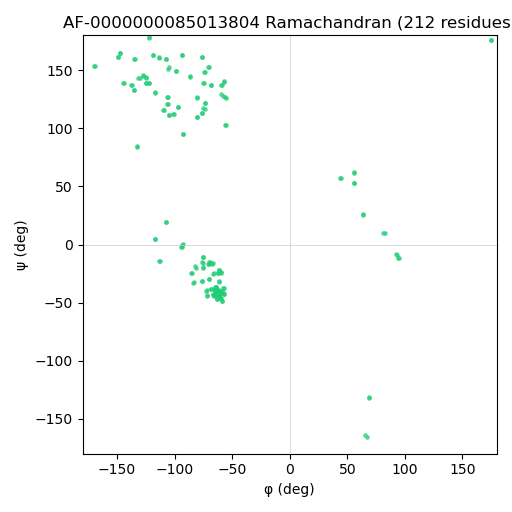? -4.461 12.812 -13.258 1 83.88 101 CYS B O 1
ATOM 1711 N N . GLN B 1 102 ? -2.676 14.117 -13.07 1 75.81 102 GLN B N 1
ATOM 1712 C CA . GLN B 1 102 ? -2.885 14.68 -14.398 1 75.81 102 GLN B CA 1
ATOM 1713 C C . GLN B 1 102 ? -2.65 13.633 -15.484 1 75.81 102 GLN B C 1
ATOM 1715 O O . GLN B 1 102 ? -3.393 13.57 -16.469 1 75.81 102 GLN B O 1
ATOM 1720 N N . VAL B 1 103 ? -1.724 12.805 -15.344 1 68.75 103 VAL B N 1
ATOM 1721 C CA . VAL B 1 103 ? -1.404 11.781 -16.328 1 68.75 103 VAL B CA 1
ATOM 1722 C C . VAL B 1 103 ? -2.488 10.711 -16.328 1 68.75 103 VAL B C 1
ATOM 1724 O O . VAL B 1 103 ? -2.879 10.211 -17.391 1 68.75 103 VAL B O 1
ATOM 1727 N N . LYS B 1 104 ? -2.908 10.305 -15.203 1 62.59 104 LYS B N 1
ATOM 1728 C CA . LYS B 1 104 ? -3.961 9.297 -15.133 1 62.59 104 LYS B CA 1
ATOM 1729 C C . LYS B 1 104 ? -5.234 9.781 -15.82 1 62.59 104 LYS B C 1
ATOM 1731 O O . LYS B 1 104 ? -5.906 9.008 -16.5 1 62.59 104 LYS B O 1
ATOM 1736 N N . PHE B 1 105 ? -5.527 10.969 -15.633 1 51.88 105 PHE B N 1
ATOM 1737 C CA . PHE B 1 105 ? -6.691 11.547 -16.297 1 51.88 105 PHE B CA 1
ATOM 1738 C C . PHE B 1 105 ? -6.445 11.688 -17.797 1 51.88 105 PHE B C 1
ATOM 1740 O O . PHE B 1 105 ? -7.375 11.578 -18.594 1 51.88 105 PHE B O 1
ATOM 1747 N N . LEU B 1 106 ? -5.18 11.875 -18.125 1 45.19 106 LEU B N 1
ATOM 1748 C CA . LEU B 1 106 ? -4.883 11.992 -19.547 1 45.19 106 LEU B CA 1
ATOM 1749 C C . LEU B 1 106 ? -4.914 10.633 -20.219 1 45.19 106 LEU B C 1
ATOM 1751 O O . LEU B 1 106 ? -5.09 10.539 -21.438 1 45.19 106 LEU B O 1
ATOM 1755 N N . ARG B 1 107 ? -4.539 9.719 -19.406 1 42.59 107 ARG B N 1
ATOM 1756 C CA . ARG B 1 107 ? -4.523 8.398 -20.031 1 42.59 107 ARG B CA 1
ATOM 1757 C C . ARG B 1 107 ? -5.914 7.773 -20.031 1 42.59 107 ARG B C 1
ATOM 1759 O O . ARG B 1 107 ? -6.094 6.648 -20.5 1 42.59 107 ARG B O 1
ATOM 1766 N N . ARG B 1 108 ? -6.797 8.25 -19.203 1 36.72 108 ARG B N 1
ATOM 1767 C CA . ARG B 1 108 ? -8.172 7.797 -19.359 1 36.72 108 ARG B CA 1
ATOM 1768 C C . ARG B 1 108 ? -8.852 8.508 -20.531 1 36.72 108 ARG B C 1
ATOM 1770 O O . ARG B 1 108 ? -8.656 9.703 -20.734 1 36.72 108 ARG B O 1
#

pLDDT: mean 92.28, std 12.04, range [36.0, 98.81]